Protein AF-A0A6H1QZ87-F1 (afdb_monomer)

Mean predicted aligned error: 14.03 Å

Foldseek 3Di:
DDPVLCVQVVPDFDQKKKKKAEAADDDPCLLVVLVVLLVVQLVVVVVVPDDPLQSVLVVVVSNPDDDLSSRFIWIWMTGRNHTPDIATDHDDPPPHIDMDGGRHHPCPVVVVDLVFWDWDWDWDDDLFAIKIWTWIGGPVDDTDTPDIDTGGQPLPDDLDDDPDDDVCVVVSVVSSVVSSVRRVVSRVVVVVVVVVSDRDRDDD

Nearest PDB structures (foldseek):
  8v9k-assembly1_z  TM=5.115E-01  e=4.796E-09  Mycobacterium tuberculosis H37Rv
  8rdv-assembly1_B  TM=4.809E-01  e=4.900E-05  Psychrobacter urativorans
  8rd8-assembly1_B  TM=4.706E-01  e=6.538E-05  Psychrobacter urativorans
  8rdw-assembly1_B  TM=4.314E-01  e=1.307E-04  Psychrobacter urativorans
  1cl3-assembly1_A  TM=2.456E-01  e=1.183E-01  Homo sapiens

Sequence (204 aa):
M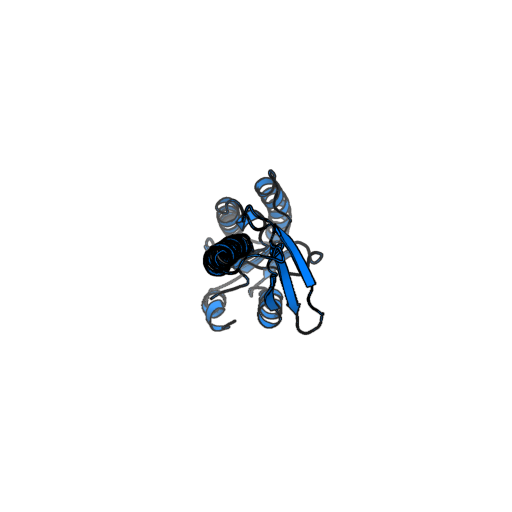ELVTLRHVYEQEGPFATVYLEARVPGEDASKQVELRWRALRDRLHVAGAPAETLDAIESELGEATGHEQACGRVLVAAGSAVLLDEEWDVEPGTGDDAFWDPLPQLGSYVREAARSVSELVVIADQEGAQVRQDVVTEHHGPREVDTDVVEGSGHGGVHKPRHGALSHKRIHRRAEKTLRRNAKDVVAHMNGVAANSCPRGPG

pLDDT: mean 70.18, std 20.18, range [34.12, 97.56]

Structure (mmCIF, N/CA/C/O backbone):
data_AF-A0A6H1QZ87-F1
#
_entry.id   AF-A0A6H1QZ87-F1
#
loop_
_atom_site.group_PDB
_atom_site.id
_atom_site.type_symbol
_atom_site.label_atom_id
_atom_site.label_alt_id
_atom_site.label_comp_id
_atom_site.label_asym_id
_atom_site.label_entity_id
_atom_site.label_seq_id
_atom_site.pdbx_PDB_ins_code
_atom_site.Cartn_x
_atom_site.Cartn_y
_atom_site.Cartn_z
_atom_site.occupancy
_atom_site.B_iso_or_equiv
_atom_site.auth_seq_id
_atom_site.auth_comp_id
_atom_site.auth_asym_id
_atom_site.auth_atom_id
_atom_site.pdbx_PDB_model_num
ATOM 1 N N . MET A 1 1 ? -5.590 -10.571 -12.408 1.00 61.56 1 MET A N 1
ATOM 2 C CA . MET A 1 1 ? -5.653 -10.726 -10.941 1.00 61.56 1 MET A CA 1
ATOM 3 C C . MET A 1 1 ? -6.535 -11.916 -10.574 1.00 61.56 1 MET A C 1
ATOM 5 O O . MET A 1 1 ? -7.680 -11.963 -11.017 1.00 61.56 1 MET A O 1
ATOM 9 N N . GLU A 1 2 ? -6.037 -12.855 -9.765 1.00 59.47 2 GLU A N 1
ATOM 10 C CA . GLU A 1 2 ? -6.875 -13.890 -9.147 1.00 59.47 2 GLU A CA 1
ATOM 11 C C . GLU A 1 2 ? -7.402 -13.406 -7.789 1.00 59.47 2 GLU A C 1
ATOM 13 O O . GLU A 1 2 ? -6.641 -13.246 -6.847 1.00 59.47 2 GLU A O 1
ATOM 18 N N . LEU A 1 3 ? -8.718 -13.217 -7.644 1.00 65.00 3 LEU A N 1
ATOM 19 C CA . LEU A 1 3 ? -9.344 -12.766 -6.384 1.00 65.00 3 LEU A CA 1
ATOM 20 C C . LEU A 1 3 ? -9.121 -13.716 -5.192 1.00 65.00 3 LEU A C 1
ATOM 22 O O . LEU A 1 3 ? -9.392 -13.352 -4.049 1.00 65.00 3 LEU A O 1
ATOM 26 N N . VAL A 1 4 ? -8.664 -14.946 -5.449 1.00 67.75 4 VAL A N 1
ATOM 27 C CA . VAL A 1 4 ? -8.362 -15.933 -4.408 1.00 67.75 4 VAL A CA 1
ATOM 28 C C . VAL A 1 4 ? -7.264 -15.445 -3.463 1.00 67.75 4 VAL A C 1
ATOM 30 O O . VAL A 1 4 ? -7.308 -15.791 -2.285 1.00 67.75 4 VAL A O 1
ATOM 33 N N . THR A 1 5 ? -6.350 -14.596 -3.943 1.00 72.12 5 THR A N 1
ATOM 34 C CA . THR A 1 5 ? -5.243 -14.051 -3.150 1.00 72.12 5 THR A CA 1
ATOM 35 C C . THR A 1 5 ? -5.690 -13.058 -2.088 1.00 72.12 5 THR A C 1
ATOM 37 O O . THR A 1 5 ? -4.910 -12.781 -1.199 1.00 72.12 5 THR A O 1
ATOM 40 N N . LEU A 1 6 ? -6.925 -12.540 -2.129 1.00 84.25 6 LEU A N 1
ATOM 41 C CA . LEU A 1 6 ? -7.458 -11.647 -1.088 1.00 84.25 6 LEU A CA 1
ATOM 42 C C . LEU A 1 6 ? -8.282 -12.388 -0.033 1.00 84.25 6 LEU A C 1
ATOM 44 O O . LEU A 1 6 ? -8.708 -11.794 0.957 1.00 84.25 6 LEU A O 1
ATOM 48 N N . ARG A 1 7 ? -8.545 -13.683 -0.239 1.00 83.25 7 ARG A N 1
ATOM 49 C CA . ARG A 1 7 ? -9.414 -14.472 0.637 1.00 83.25 7 ARG A CA 1
ATOM 50 C C . ARG A 1 7 ? -8.913 -14.479 2.078 1.00 83.25 7 ARG A C 1
ATOM 52 O O . ARG A 1 7 ? -9.728 -14.331 2.982 1.00 83.25 7 ARG A O 1
ATOM 59 N N . HIS A 1 8 ? -7.602 -14.605 2.282 1.00 86.44 8 HIS A N 1
ATOM 60 C CA . HIS A 1 8 ? -7.007 -14.670 3.619 1.00 86.44 8 HIS A CA 1
ATOM 61 C C . HIS A 1 8 ? -7.273 -13.406 4.439 1.00 86.44 8 HIS A C 1
ATOM 63 O O . HIS A 1 8 ? -7.401 -13.505 5.654 1.00 86.44 8 HIS A O 1
ATOM 69 N N . VAL A 1 9 ? -7.408 -12.241 3.792 1.00 88.19 9 VAL A N 1
ATOM 70 C CA . VAL A 1 9 ? -7.747 -10.972 4.457 1.00 88.19 9 VAL A CA 1
ATOM 71 C C . VAL A 1 9 ? -9.186 -11.003 4.972 1.00 88.19 9 VAL A C 1
ATOM 73 O O . VAL A 1 9 ? -9.447 -10.620 6.108 1.00 88.19 9 VAL A O 1
ATOM 76 N N . TYR A 1 10 ? -10.121 -11.497 4.155 1.00 86.31 10 TYR A N 1
ATOM 77 C CA . TYR A 1 10 ? -11.543 -11.587 4.512 1.00 86.31 10 TYR A CA 1
ATOM 78 C C . TYR A 1 10 ? -11.868 -12.728 5.487 1.00 86.31 10 TYR A C 1
ATOM 80 O O . TYR A 1 10 ? -12.960 -12.747 6.049 1.00 86.31 10 TYR A O 1
ATOM 88 N N . GLU A 1 11 ? -10.955 -13.683 5.674 1.00 88.06 11 GLU A N 1
ATOM 89 C CA . GLU A 1 11 ? -11.087 -14.760 6.662 1.00 88.06 11 GLU A CA 1
ATOM 90 C C . GLU A 1 11 ? -10.698 -14.323 8.085 1.00 88.06 11 GLU A C 1
ATOM 92 O O . GLU A 1 11 ? -11.005 -15.040 9.037 1.00 88.06 11 GLU A O 1
ATOM 97 N N . GLN A 1 12 ? -10.056 -13.161 8.248 1.00 89.88 12 GLN A N 1
ATOM 98 C CA . GLN A 1 12 ? -9.734 -12.608 9.564 1.00 89.88 12 GLN A CA 1
ATOM 99 C C . GLN A 1 12 ? -10.933 -11.899 10.200 1.00 89.88 12 GLN A C 1
ATOM 101 O O . GLN A 1 12 ? -11.826 -11.393 9.519 1.00 89.88 12 GLN A O 1
ATOM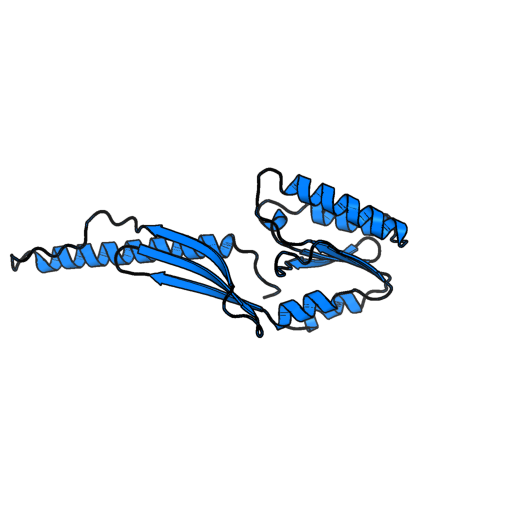 106 N N . GLU A 1 13 ? -10.934 -11.825 11.529 1.00 87.25 13 GLU A N 1
ATOM 107 C CA . GLU A 1 13 ? -11.912 -11.033 12.272 1.00 87.25 13 GLU A CA 1
ATOM 108 C C . GLU A 1 13 ? -11.474 -9.561 12.310 1.00 87.25 13 GLU A C 1
ATOM 110 O O . GLU A 1 13 ? -10.363 -9.240 12.729 1.00 87.25 13 GLU A O 1
ATOM 115 N N . GLY A 1 14 ? -12.352 -8.666 11.848 1.00 87.88 14 GLY A N 1
ATOM 116 C CA . GLY A 1 14 ? -12.146 -7.221 11.924 1.00 87.88 14 GLY A CA 1
ATOM 117 C C . GLY A 1 14 ? -12.433 -6.651 13.319 1.00 87.88 14 GLY A C 1
ATOM 118 O O . GLY A 1 14 ? -12.739 -7.393 14.256 1.00 87.88 14 GLY A O 1
ATOM 119 N N . PRO A 1 15 ? -12.438 -5.317 13.471 1.00 94.25 15 PRO A N 1
ATOM 120 C CA . PRO A 1 15 ? -12.308 -4.285 12.431 1.00 94.25 15 PRO A CA 1
ATOM 121 C C . PRO A 1 15 ? -10.911 -4.166 11.795 1.00 94.25 15 PRO A C 1
ATOM 123 O O . PRO A 1 15 ? -9.914 -4.610 12.358 1.00 94.25 15 PRO A O 1
ATOM 126 N N . PHE A 1 16 ? -10.863 -3.551 10.611 1.00 96.62 16 PHE A N 1
ATOM 127 C CA . PHE A 1 16 ? -9.678 -3.435 9.762 1.00 96.62 16 PHE A CA 1
ATOM 128 C C . PHE A 1 16 ? -9.277 -1.978 9.547 1.00 96.62 16 PHE A C 1
ATOM 130 O O . PHE A 1 16 ? -10.122 -1.125 9.269 1.00 96.62 16 PHE A O 1
ATOM 137 N N . ALA A 1 17 ? -7.971 -1.720 9.574 1.00 97.50 17 ALA A N 1
ATOM 138 C CA . ALA A 1 17 ? -7.381 -0.495 9.057 1.00 97.50 17 ALA A CA 1
ATOM 139 C C . ALA A 1 17 ? -6.976 -0.731 7.600 1.00 97.50 17 ALA A C 1
ATOM 141 O O . ALA A 1 17 ? -6.149 -1.595 7.329 1.00 97.50 17 ALA A O 1
ATOM 142 N N . THR A 1 18 ? -7.570 0.006 6.662 1.00 96.12 18 THR A N 1
ATOM 143 C CA . THR A 1 18 ? -7.173 -0.006 5.244 1.00 96.12 18 THR A CA 1
ATOM 144 C C . THR A 1 18 ? -6.519 1.324 4.909 1.00 96.12 18 THR A C 1
ATOM 146 O O . THR A 1 18 ? -7.127 2.366 5.141 1.00 96.12 18 THR A O 1
ATOM 149 N N . VAL A 1 19 ? -5.306 1.297 4.369 1.00 95.06 19 VAL A N 1
ATOM 150 C CA . VAL A 1 19 ? -4.503 2.483 4.060 1.00 95.06 19 VAL A CA 1
ATOM 151 C C . VAL A 1 19 ? -4.116 2.464 2.594 1.00 95.06 19 VAL A C 1
ATOM 153 O O . VAL A 1 19 ? -3.635 1.452 2.095 1.00 95.06 19 VAL A O 1
ATOM 156 N N . TYR A 1 20 ? -4.291 3.604 1.936 1.00 91.69 20 TYR A N 1
ATOM 157 C CA . TYR A 1 20 ? -3.860 3.856 0.573 1.00 91.69 20 TYR A CA 1
ATOM 158 C C . TYR A 1 20 ? -2.836 4.972 0.549 1.00 91.69 20 TYR A C 1
ATOM 160 O O . TYR A 1 20 ? -3.106 6.091 0.990 1.00 91.69 20 TYR A O 1
ATOM 168 N N . LEU A 1 21 ? -1.668 4.647 0.010 1.00 89.31 21 LEU A N 1
ATOM 169 C CA . LEU A 1 21 ? -0.603 5.587 -0.267 1.00 89.31 21 LEU A CA 1
ATOM 170 C C . LEU A 1 21 ? -0.460 5.726 -1.772 1.00 89.31 21 LEU A C 1
ATOM 172 O O . LEU A 1 21 ? -0.176 4.765 -2.478 1.00 89.31 21 LEU A O 1
ATOM 176 N N . GLU A 1 22 ? -0.633 6.945 -2.258 1.00 86.19 22 GLU A N 1
ATOM 177 C CA . GLU A 1 22 ? -0.388 7.279 -3.653 1.00 86.19 22 GLU A CA 1
ATOM 178 C C . GLU A 1 22 ? 1.111 7.189 -3.996 1.00 86.19 22 GLU A C 1
ATOM 180 O O . GLU A 1 22 ? 1.963 7.637 -3.214 1.00 86.19 22 GLU A O 1
ATOM 185 N N . ALA A 1 23 ? 1.424 6.664 -5.184 1.00 80.69 23 ALA A N 1
ATOM 186 C CA . ALA A 1 23 ? 2.778 6.656 -5.725 1.00 80.69 23 ALA A CA 1
ATOM 187 C C . ALA A 1 23 ? 3.295 8.088 -5.923 1.00 80.69 23 ALA A C 1
ATOM 189 O O . ALA A 1 23 ? 2.562 8.98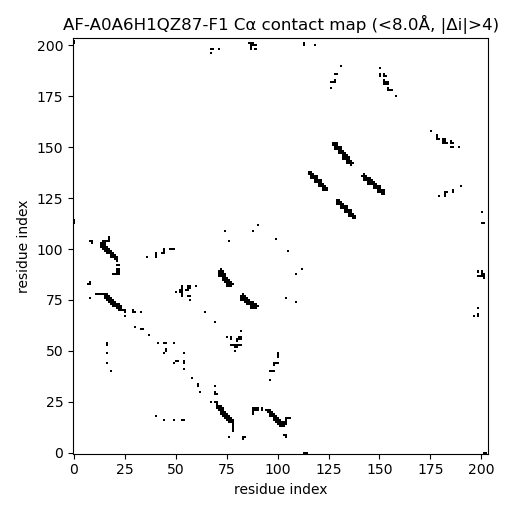7 -6.347 1.00 80.69 23 ALA A O 1
ATOM 190 N N . ARG A 1 24 ? 4.574 8.328 -5.632 1.00 77.06 24 ARG A N 1
ATOM 191 C CA . ARG A 1 24 ? 5.215 9.629 -5.867 1.00 77.06 24 ARG A CA 1
ATOM 192 C C . ARG A 1 24 ? 6.569 9.442 -6.523 1.00 77.06 24 ARG A C 1
ATOM 194 O O . ARG A 1 24 ? 7.219 8.422 -6.346 1.00 77.06 24 ARG A O 1
ATOM 201 N N . VAL A 1 25 ? 7.001 10.463 -7.262 1.00 70.50 25 VAL A N 1
ATOM 202 C CA . VAL A 1 25 ? 8.317 10.457 -7.908 1.00 70.50 25 VAL A CA 1
ATOM 203 C C . VAL A 1 25 ? 9.402 10.263 -6.837 1.00 70.50 25 VAL A C 1
ATOM 205 O O . VAL A 1 25 ? 9.404 11.015 -5.855 1.00 70.50 25 VAL A O 1
ATOM 208 N N . PRO A 1 26 ? 10.307 9.282 -7.004 1.00 68.12 26 PRO A N 1
ATOM 209 C CA . PRO A 1 26 ? 11.379 9.035 -6.051 1.00 68.12 26 PRO A CA 1
ATOM 210 C C . PRO A 1 26 ? 12.283 10.264 -5.901 1.00 68.12 26 PRO A C 1
ATOM 212 O O . PRO A 1 26 ? 12.611 10.948 -6.870 1.00 68.12 26 PRO A O 1
ATOM 215 N N . GLY A 1 27 ? 12.715 10.531 -4.670 1.00 72.50 27 GLY A N 1
ATOM 216 C CA . GLY A 1 27 ? 13.646 11.605 -4.334 1.00 72.50 27 GLY A CA 1
ATOM 217 C C . GLY A 1 27 ? 14.389 11.302 -3.036 1.00 72.50 27 GLY A C 1
ATOM 218 O O . GLY A 1 27 ? 14.014 10.387 -2.307 1.00 72.50 27 GLY A O 1
ATOM 219 N N . GLU A 1 28 ? 15.433 12.075 -2.728 1.00 74.25 28 GLU A N 1
ATOM 220 C CA . GLU A 1 28 ? 16.282 11.852 -1.540 1.00 74.25 28 GLU A CA 1
ATOM 221 C C . GLU A 1 28 ? 15.494 11.877 -0.214 1.00 74.25 28 GLU A C 1
ATOM 223 O O . GLU A 1 28 ? 15.869 11.199 0.739 1.00 74.25 28 GLU A O 1
ATOM 228 N N . ASP A 1 29 ? 14.367 12.596 -0.176 1.00 79.19 29 ASP A N 1
ATOM 229 C CA . ASP A 1 29 ? 13.490 12.729 0.994 1.00 79.19 29 ASP A CA 1
ATOM 230 C C . ASP A 1 29 ? 12.273 11.776 0.980 1.00 79.19 29 ASP A C 1
ATOM 232 O O . ASP A 1 29 ? 11.329 11.982 1.747 1.00 79.19 29 ASP A O 1
ATOM 236 N N . ALA A 1 30 ? 12.240 10.754 0.113 1.00 77.00 30 ALA A N 1
ATOM 237 C CA . ALA A 1 30 ? 11.067 9.884 -0.063 1.00 77.00 30 ALA A CA 1
ATOM 238 C C . ALA A 1 30 ? 10.588 9.239 1.252 1.00 77.00 30 ALA A C 1
ATOM 240 O O . ALA A 1 30 ? 9.405 9.330 1.586 1.00 77.00 30 ALA A O 1
ATOM 241 N N . SER A 1 31 ? 11.506 8.685 2.049 1.00 79.38 31 SER A N 1
ATOM 242 C CA . SER A 1 31 ? 11.201 8.087 3.357 1.00 79.38 31 SER A CA 1
ATOM 243 C C . SER A 1 31 ? 10.513 9.071 4.308 1.00 79.38 31 SER A C 1
ATOM 245 O O . SER A 1 31 ? 9.478 8.771 4.901 1.00 79.38 31 SER A O 1
ATOM 247 N N . LYS A 1 32 ? 11.038 10.295 4.393 1.00 84.38 32 LYS A N 1
ATOM 248 C CA . LYS A 1 32 ? 10.496 11.355 5.244 1.00 84.38 32 LYS A CA 1
ATOM 249 C C . LYS A 1 32 ? 9.128 11.840 4.765 1.00 84.38 32 LYS A C 1
ATOM 251 O O . LYS A 1 32 ? 8.277 12.198 5.577 1.00 84.38 32 LYS A O 1
ATOM 256 N N . GLN A 1 33 ? 8.899 11.862 3.454 1.00 85.62 33 GLN A N 1
ATOM 257 C CA . GLN A 1 33 ? 7.588 12.191 2.891 1.00 85.62 33 GLN A CA 1
ATOM 258 C C . GLN A 1 33 ? 6.547 11.128 3.253 1.00 85.62 33 GLN A C 1
ATOM 260 O O . GLN A 1 33 ? 5.436 11.485 3.645 1.00 85.62 33 GLN A O 1
ATOM 265 N N . VAL A 1 34 ? 6.900 9.840 3.167 1.00 87.31 34 VAL A N 1
ATOM 266 C CA . VAL A 1 34 ? 6.026 8.736 3.599 1.00 87.31 34 VAL A CA 1
ATOM 267 C C . VAL A 1 34 ? 5.715 8.845 5.092 1.00 87.31 34 VAL A C 1
ATOM 269 O O . VAL A 1 34 ? 4.546 8.784 5.457 1.00 87.31 34 VAL A O 1
ATOM 272 N N . GLU A 1 35 ? 6.711 9.115 5.940 1.00 89.00 35 GLU A N 1
ATOM 273 C CA . GLU A 1 35 ? 6.522 9.304 7.387 1.00 89.00 35 GLU A CA 1
ATOM 274 C C . GLU A 1 35 ? 5.523 10.435 7.703 1.00 89.00 35 GLU A C 1
ATOM 276 O O . GLU A 1 35 ? 4.588 10.262 8.488 1.00 89.00 35 GLU A O 1
ATOM 281 N N . LEU A 1 36 ? 5.673 11.600 7.060 1.00 91.31 36 LEU A N 1
ATOM 282 C CA . LEU A 1 36 ? 4.781 12.748 7.268 1.00 91.31 36 LEU A CA 1
ATOM 283 C C . LEU A 1 36 ? 3.344 12.461 6.819 1.00 91.31 36 LEU A C 1
ATOM 285 O O . LEU A 1 36 ? 2.394 12.856 7.500 1.00 91.31 36 LEU A O 1
ATOM 289 N N . ARG A 1 37 ? 3.187 11.778 5.682 1.00 91.88 37 ARG A N 1
ATOM 290 C CA . ARG A 1 37 ? 1.882 11.354 5.160 1.00 91.88 37 ARG A CA 1
ATOM 291 C C . ARG A 1 37 ? 1.243 10.343 6.103 1.00 91.88 37 ARG A C 1
ATOM 293 O O . ARG A 1 37 ? 0.104 10.546 6.522 1.00 91.88 37 ARG A O 1
ATOM 300 N N . TRP A 1 38 ? 1.998 9.322 6.511 1.00 94.88 38 TRP A N 1
ATOM 301 C CA . TRP A 1 38 ? 1.549 8.312 7.461 1.00 94.88 38 TRP A CA 1
ATOM 302 C C . TRP A 1 38 ? 1.074 8.942 8.763 1.00 94.88 38 TRP A C 1
ATOM 304 O O . TRP A 1 38 ? -0.022 8.630 9.210 1.00 94.88 38 TRP A O 1
ATOM 314 N N . ARG A 1 39 ? 1.814 9.901 9.327 1.00 95.19 39 ARG A N 1
ATOM 315 C CA . ARG A 1 39 ? 1.402 10.591 10.554 1.00 95.19 39 ARG A CA 1
ATOM 316 C C . ARG A 1 39 ? 0.008 11.219 10.438 1.00 95.19 39 ARG A C 1
ATOM 318 O O . ARG A 1 39 ? -0.803 11.077 11.348 1.00 95.19 39 ARG A O 1
ATOM 325 N N . ALA A 1 40 ? -0.296 11.859 9.308 1.00 95.00 40 ALA A N 1
ATOM 326 C CA . ALA A 1 40 ? -1.620 12.431 9.071 1.00 95.00 40 ALA A CA 1
ATOM 327 C C . ALA A 1 40 ? -2.719 11.354 8.953 1.00 95.00 40 ALA A C 1
ATOM 329 O O . ALA A 1 40 ? -3.830 11.551 9.445 1.00 95.00 40 ALA A O 1
ATOM 330 N N . LEU A 1 41 ? -2.428 10.210 8.323 1.00 96.62 41 LEU A N 1
ATOM 331 C CA . LEU A 1 41 ? -3.357 9.072 8.231 1.00 96.62 41 LEU A CA 1
ATOM 332 C C . LEU A 1 41 ? -3.568 8.391 9.585 1.00 96.62 41 LEU A C 1
ATOM 334 O O . LEU A 1 41 ? -4.701 8.087 9.955 1.00 96.62 41 LEU A O 1
ATOM 338 N N . ARG A 1 42 ? -2.486 8.207 10.340 1.00 97.50 42 ARG A N 1
ATOM 339 C CA . ARG A 1 42 ? -2.467 7.633 11.682 1.00 97.50 42 ARG A CA 1
ATOM 340 C C . ARG A 1 42 ? -3.359 8.429 12.624 1.00 97.50 42 ARG A C 1
ATOM 342 O O . ARG A 1 42 ? -4.182 7.836 13.315 1.00 97.50 42 ARG A O 1
ATOM 349 N N . ASP A 1 43 ? -3.264 9.758 12.596 1.00 97.25 43 ASP A N 1
ATOM 350 C CA . ASP A 1 43 ? -4.128 10.632 13.394 1.00 97.25 43 ASP A CA 1
ATOM 351 C C . ASP A 1 43 ? -5.612 10.463 13.010 1.00 97.25 43 ASP A C 1
ATOM 353 O O . ASP A 1 43 ? -6.470 10.360 13.890 1.00 97.25 43 ASP A O 1
ATOM 357 N N . ARG A 1 44 ? -5.932 10.361 11.707 1.00 96.88 44 ARG A N 1
ATOM 358 C CA . ARG A 1 44 ? -7.308 10.100 11.235 1.00 96.88 44 ARG A CA 1
ATOM 359 C C . ARG A 1 44 ? -7.843 8.754 11.727 1.00 96.88 44 ARG A C 1
ATOM 361 O O . ARG A 1 44 ? -8.955 8.697 12.248 1.00 96.88 44 ARG A O 1
ATOM 368 N N . LEU A 1 45 ? -7.058 7.687 11.584 1.00 97.44 45 LEU A N 1
ATOM 369 C CA . LEU A 1 45 ? -7.436 6.342 12.022 1.00 97.44 45 LEU A CA 1
ATOM 370 C C . LEU A 1 45 ? -7.590 6.264 13.543 1.00 97.44 45 LEU A C 1
ATOM 372 O O . LEU A 1 45 ? -8.537 5.655 14.038 1.00 97.44 45 LEU A O 1
ATOM 376 N N . HIS A 1 46 ? -6.706 6.925 14.289 1.00 97.56 46 HIS A N 1
ATOM 377 C CA . HIS A 1 46 ? -6.796 6.987 15.741 1.00 97.56 46 HIS A CA 1
ATOM 378 C C . HIS A 1 46 ? -8.098 7.662 16.196 1.00 97.56 46 HIS A C 1
ATOM 380 O O . HIS A 1 46 ? -8.802 7.130 17.053 1.00 97.56 46 HIS A O 1
ATOM 386 N N . VAL A 1 47 ? -8.473 8.786 15.573 1.00 97.31 47 VAL A N 1
ATOM 387 C CA . VAL A 1 47 ? -9.757 9.464 15.833 1.00 97.31 47 VAL A CA 1
ATOM 388 C C . VAL A 1 47 ? -10.955 8.585 15.453 1.00 97.31 47 VAL A C 1
ATOM 390 O O . VAL A 1 47 ? -11.978 8.629 16.135 1.00 97.31 47 VAL A O 1
ATOM 393 N N . ALA A 1 48 ? -10.831 7.760 14.411 1.00 96.12 48 ALA A N 1
ATOM 394 C CA . ALA A 1 48 ? -11.856 6.793 14.015 1.00 96.12 48 ALA A CA 1
ATOM 395 C C . ALA A 1 48 ? -11.975 5.586 14.973 1.00 96.12 48 ALA A C 1
ATOM 397 O O . ALA A 1 48 ? -12.930 4.818 14.865 1.00 96.12 48 ALA A O 1
ATOM 398 N N . GLY A 1 49 ? -11.056 5.436 15.933 1.00 97.00 49 GLY A N 1
ATOM 399 C CA . GLY A 1 49 ? -11.077 4.379 16.945 1.00 97.00 49 GLY A CA 1
ATOM 400 C C . GLY A 1 49 ? -10.168 3.186 16.646 1.00 97.00 49 GLY A C 1
ATOM 401 O O . GLY A 1 49 ? -10.324 2.147 17.288 1.00 97.00 49 GLY A O 1
ATOM 402 N N . ALA A 1 50 ? -9.230 3.316 15.704 1.00 97.00 50 ALA A N 1
ATOM 403 C CA . ALA A 1 50 ? -8.235 2.282 15.445 1.00 97.00 50 ALA A CA 1
ATOM 404 C C . ALA A 1 50 ? -7.303 2.092 16.667 1.00 97.00 50 ALA A C 1
ATOM 406 O O . ALA A 1 50 ? -6.756 3.079 17.183 1.00 97.00 50 ALA A O 1
ATOM 407 N N . PRO A 1 51 ? -7.095 0.847 17.139 1.00 96.50 51 PRO A N 1
ATOM 408 C CA . PRO A 1 51 ? -6.152 0.534 18.207 1.00 96.50 51 PRO A CA 1
ATOM 409 C C . PRO A 1 51 ? -4.720 0.938 17.851 1.00 96.50 51 PRO A C 1
ATOM 411 O O . PRO A 1 51 ? -4.286 0.783 16.711 1.00 96.50 51 PRO A O 1
ATOM 414 N N . ALA A 1 52 ? -3.956 1.399 18.846 1.00 96.44 52 ALA A N 1
ATOM 415 C CA . ALA A 1 52 ? -2.559 1.791 18.647 1.00 96.44 52 ALA A CA 1
ATOM 416 C C . ALA A 1 52 ? -1.701 0.639 18.096 1.00 96.44 52 ALA A C 1
ATOM 418 O O . ALA A 1 52 ? -0.902 0.867 17.201 1.00 96.44 52 ALA A O 1
ATOM 419 N N . GLU A 1 53 ? -1.940 -0.595 18.549 1.00 96.25 53 GLU A N 1
ATOM 420 C CA . GLU A 1 53 ? -1.247 -1.801 18.071 1.00 96.25 53 GLU A CA 1
ATOM 421 C C . GLU A 1 53 ? -1.395 -2.037 16.559 1.00 96.25 53 GLU A C 1
ATOM 423 O O . GLU A 1 53 ? -0.440 -2.447 15.905 1.00 96.25 53 GLU A O 1
ATOM 428 N N . THR A 1 54 ? -2.560 -1.722 15.984 1.00 96.56 54 THR A N 1
ATOM 429 C CA . THR A 1 54 ? -2.799 -1.836 14.538 1.00 96.56 54 THR A CA 1
ATOM 430 C C . THR A 1 54 ? -2.066 -0.743 13.770 1.00 96.56 54 THR A C 1
ATOM 432 O O . THR A 1 54 ? -1.514 -0.993 12.701 1.00 96.56 54 THR A O 1
ATOM 435 N N . LEU A 1 55 ? -2.032 0.470 14.324 1.00 97.19 55 LEU A N 1
ATOM 436 C CA . LEU A 1 55 ? -1.302 1.592 13.736 1.00 97.19 55 LEU A CA 1
ATOM 437 C C . LEU A 1 55 ? 0.212 1.357 13.790 1.00 97.19 55 LEU A C 1
ATOM 439 O O . LEU A 1 55 ? 0.907 1.630 12.819 1.00 97.19 55 LEU A O 1
ATOM 443 N N . ASP A 1 56 ? 0.717 0.809 14.893 1.00 96.19 56 ASP A N 1
ATOM 444 C CA . ASP A 1 56 ? 2.134 0.483 15.064 1.00 96.19 56 ASP A CA 1
ATOM 445 C C . ASP A 1 56 ? 2.580 -0.623 1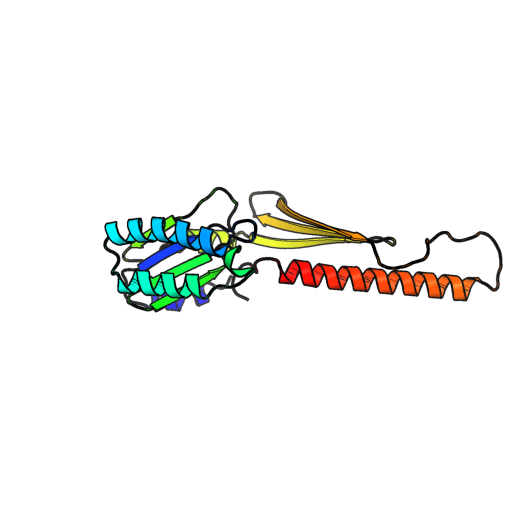4.100 1.00 96.19 56 ASP A C 1
ATOM 447 O O . ASP A 1 56 ? 3.672 -0.536 13.543 1.00 96.19 56 ASP A O 1
ATOM 451 N N . ALA A 1 57 ? 1.725 -1.622 13.845 1.00 95.56 57 ALA A N 1
ATOM 452 C CA . ALA A 1 57 ? 1.998 -2.650 12.843 1.00 95.56 57 ALA A CA 1
ATOM 453 C C . ALA A 1 57 ? 2.170 -2.042 11.440 1.00 95.56 57 ALA A C 1
ATOM 455 O O . ALA A 1 57 ? 3.150 -2.334 10.762 1.00 95.56 57 ALA A O 1
ATOM 456 N N . ILE A 1 58 ? 1.271 -1.137 11.034 1.00 95.25 58 ILE A N 1
ATOM 457 C CA . ILE A 1 58 ? 1.378 -0.432 9.745 1.00 95.25 58 ILE A CA 1
ATOM 458 C C . ILE A 1 58 ? 2.640 0.438 9.697 1.00 95.25 58 ILE A C 1
ATOM 460 O O . ILE A 1 58 ? 3.346 0.446 8.695 1.00 95.25 58 ILE A O 1
ATOM 464 N N . GLU A 1 59 ? 2.944 1.169 10.771 1.00 94.81 59 GLU A N 1
ATOM 465 C CA . GLU A 1 59 ? 4.135 2.021 10.836 1.00 94.81 59 GLU A CA 1
ATOM 466 C C . GLU A 1 59 ? 5.431 1.222 10.681 1.00 94.81 59 GLU A C 1
ATOM 468 O O . GLU A 1 59 ? 6.343 1.669 9.986 1.00 94.81 59 GLU A O 1
ATOM 473 N N . SER A 1 60 ? 5.491 0.028 11.278 1.00 92.69 60 SER A N 1
ATOM 474 C CA . SER A 1 60 ? 6.619 -0.890 11.121 1.00 92.69 60 SER A CA 1
ATOM 475 C C . SER A 1 60 ? 6.811 -1.289 9.655 1.00 92.69 60 SER A C 1
ATOM 477 O O . SER A 1 60 ? 7.903 -1.105 9.123 1.00 92.69 60 SER A O 1
ATOM 479 N N . GLU A 1 61 ? 5.752 -1.738 8.973 1.00 91.00 61 GLU A N 1
ATOM 480 C CA . GLU A 1 61 ? 5.811 -2.136 7.551 1.00 91.00 61 GLU A CA 1
ATOM 481 C C . GLU A 1 61 ? 6.156 -0.968 6.608 1.00 91.00 61 GLU A C 1
ATOM 483 O O . GLU A 1 61 ? 6.770 -1.138 5.551 1.00 91.00 61 GLU A O 1
ATOM 488 N N . LEU A 1 62 ? 5.764 0.257 6.964 1.00 88.94 62 LEU A N 1
ATOM 489 C CA . LEU A 1 62 ? 6.164 1.451 6.217 1.00 88.94 62 LEU A CA 1
ATOM 490 C C . LEU A 1 62 ? 7.638 1.806 6.448 1.00 88.94 62 LEU A C 1
ATOM 492 O O . LEU A 1 62 ? 8.294 2.297 5.529 1.00 88.94 62 LEU A O 1
ATOM 496 N N . GLY A 1 63 ? 8.161 1.560 7.651 1.00 85.00 63 GLY A N 1
ATOM 497 C CA . GLY A 1 63 ? 9.556 1.813 8.010 1.00 85.00 63 GLY A CA 1
ATOM 498 C C . GLY A 1 63 ? 10.552 0.808 7.423 1.00 85.00 63 GLY A C 1
ATOM 499 O O . GLY A 1 63 ? 11.713 1.166 7.221 1.00 85.00 63 GLY A O 1
ATOM 500 N N . GLU A 1 64 ? 10.117 -0.421 7.132 1.00 82.56 64 GLU A N 1
ATOM 501 C CA . GLU A 1 64 ? 10.960 -1.453 6.510 1.00 82.56 64 GLU A CA 1
ATOM 502 C C . GLU A 1 64 ? 11.154 -1.260 4.997 1.00 82.56 64 GLU A C 1
ATOM 504 O O . GLU A 1 64 ? 12.143 -1.748 4.450 1.00 82.56 64 GLU A O 1
ATOM 509 N N . ALA A 1 65 ? 10.276 -0.507 4.324 1.00 74.62 65 ALA A N 1
ATOM 510 C CA . ALA A 1 65 ? 10.370 -0.268 2.884 1.00 74.62 65 ALA A CA 1
ATOM 511 C C . ALA A 1 65 ? 11.622 0.536 2.511 1.00 74.62 65 ALA A C 1
ATOM 513 O O . ALA A 1 65 ? 11.917 1.578 3.110 1.00 74.62 65 ALA A O 1
ATOM 514 N N . THR A 1 66 ? 12.341 0.109 1.467 1.00 65.81 66 THR A N 1
ATOM 515 C CA . THR A 1 66 ? 13.611 0.745 1.073 1.00 65.81 66 THR A CA 1
ATOM 516 C C . THR A 1 66 ? 13.692 1.118 -0.404 1.0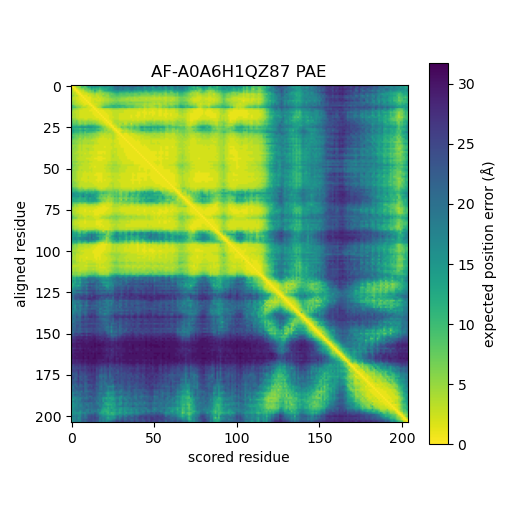0 65.81 66 THR A C 1
ATOM 518 O O . THR A 1 66 ? 13.174 0.440 -1.286 1.00 65.81 66 THR A O 1
ATOM 521 N N . GLY A 1 67 ? 14.391 2.224 -0.688 1.00 68.44 67 GLY A N 1
ATOM 522 C CA . GLY A 1 67 ? 14.691 2.662 -2.050 1.00 68.44 67 GLY A CA 1
ATOM 523 C C . GLY A 1 67 ? 13.432 2.891 -2.885 1.00 68.44 67 GLY A C 1
ATOM 524 O O . GLY A 1 67 ? 12.665 3.810 -2.612 1.00 68.44 67 GLY A O 1
ATOM 525 N N . HIS A 1 68 ? 13.245 2.071 -3.918 1.00 62.84 68 HIS A N 1
ATOM 526 C CA . HIS A 1 68 ? 12.157 2.220 -4.887 1.00 62.84 68 HIS A CA 1
ATOM 527 C C . HIS A 1 68 ? 10.768 1.932 -4.297 1.00 62.84 68 HIS A C 1
ATOM 529 O O . HIS A 1 68 ? 9.796 2.592 -4.656 1.00 62.84 68 HIS A O 1
ATOM 535 N N . GLU A 1 69 ? 10.679 1.042 -3.307 1.00 63.56 69 GLU A N 1
ATOM 536 C CA . GLU A 1 69 ? 9.424 0.697 -2.616 1.00 63.56 69 GLU A CA 1
ATOM 537 C C . GLU A 1 69 ? 8.796 1.903 -1.897 1.00 63.56 69 GLU A C 1
ATOM 539 O O . GLU A 1 69 ? 7.589 1.949 -1.682 1.00 63.56 69 GLU A O 1
ATOM 544 N N . GLN A 1 70 ? 9.604 2.913 -1.550 1.00 68.38 70 GLN A N 1
ATOM 545 C CA . GLN A 1 70 ? 9.137 4.154 -0.918 1.00 68.38 70 GLN A CA 1
ATOM 546 C C . GLN A 1 70 ? 8.459 5.112 -1.910 1.00 68.38 70 GLN A C 1
ATOM 548 O O . GLN A 1 70 ? 7.754 6.036 -1.499 1.00 68.38 70 GLN A O 1
ATOM 553 N N . ALA A 1 71 ? 8.714 4.930 -3.206 1.00 69.06 71 ALA A N 1
ATOM 554 C CA . ALA A 1 71 ? 8.147 5.729 -4.285 1.00 69.06 71 ALA A CA 1
ATOM 555 C C . ALA A 1 71 ? 6.896 5.078 -4.890 1.00 69.06 71 ALA A C 1
ATOM 557 O O . ALA A 1 71 ? 6.010 5.784 -5.383 1.00 69.06 71 ALA A O 1
ATOM 558 N N . CYS A 1 72 ? 6.794 3.750 -4.806 1.00 76.44 72 CYS A N 1
ATOM 559 C CA . CYS A 1 72 ? 5.608 3.014 -5.213 1.00 76.44 72 CYS A CA 1
ATOM 560 C C . CYS A 1 72 ? 4.420 3.326 -4.302 1.00 76.44 72 CYS A C 1
ATOM 562 O O . CYS A 1 72 ? 4.551 3.492 -3.088 1.00 76.44 72 CYS A O 1
ATOM 564 N N . GLY A 1 73 ? 3.239 3.429 -4.906 1.00 82.94 73 GLY A N 1
ATOM 565 C CA . GLY A 1 73 ? 2.012 3.502 -4.130 1.00 82.94 73 GLY A CA 1
ATOM 566 C C . GLY A 1 73 ? 1.723 2.143 -3.499 1.00 82.94 73 GLY A C 1
ATOM 567 O O . GLY A 1 73 ? 2.170 1.108 -3.997 1.00 82.94 73 GLY A O 1
ATOM 568 N N . ARG A 1 74 ? 1.013 2.141 -2.373 1.00 88.44 74 ARG A N 1
ATOM 569 C CA . ARG A 1 74 ? 0.776 0.941 -1.561 1.00 88.44 74 ARG A CA 1
ATOM 570 C C . ARG A 1 74 ? -0.649 0.891 -1.043 1.00 88.44 74 ARG A C 1
ATOM 572 O O . ARG A 1 74 ? -1.232 1.918 -0.690 1.00 88.44 74 ARG A O 1
ATOM 579 N N . VAL A 1 75 ? -1.176 -0.322 -0.945 1.00 91.44 75 VAL A N 1
ATOM 580 C CA . VAL A 1 75 ? -2.315 -0.652 -0.096 1.00 91.44 75 VAL A CA 1
ATOM 581 C C . VAL A 1 75 ? -1.846 -1.498 1.066 1.00 91.44 75 VAL A C 1
ATOM 583 O O . VAL A 1 75 ? -1.273 -2.564 0.865 1.00 91.44 75 VAL A O 1
ATOM 586 N N . LEU A 1 76 ? -2.185 -1.060 2.274 1.00 93.81 76 LEU A N 1
ATOM 587 C CA . LEU A 1 76 ? -2.014 -1.865 3.471 1.00 93.81 76 LEU A CA 1
ATOM 588 C C . LEU A 1 76 ? -3.371 -2.182 4.090 1.00 93.81 76 LEU A C 1
ATOM 590 O O . LEU A 1 76 ? -4.242 -1.313 4.186 1.00 93.81 76 LEU A O 1
ATOM 594 N N . VAL A 1 77 ? -3.545 -3.420 4.543 1.00 95.69 77 VAL A N 1
ATOM 595 C CA . VAL A 1 77 ? -4.672 -3.826 5.386 1.00 95.69 77 VAL A CA 1
ATOM 596 C C . VAL A 1 77 ? -4.130 -4.452 6.653 1.00 95.69 77 VAL A C 1
ATOM 598 O 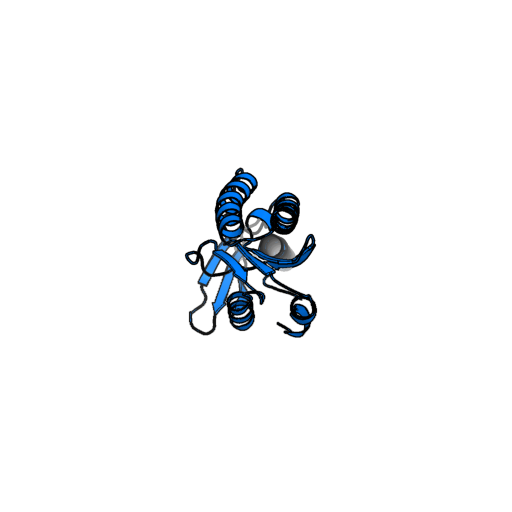O . VAL A 1 77 ? -3.378 -5.418 6.584 1.00 95.69 77 VAL A O 1
ATOM 601 N N . ALA A 1 78 ? -4.553 -3.951 7.808 1.00 96.25 78 ALA A N 1
ATOM 602 C CA . ALA A 1 78 ? -4.152 -4.474 9.105 1.00 96.25 78 ALA A CA 1
ATOM 603 C C . ALA A 1 78 ? -5.359 -4.776 9.998 1.00 96.25 78 ALA A C 1
ATOM 605 O O . ALA A 1 78 ? -6.380 -4.086 9.937 1.00 96.25 78 ALA A O 1
ATOM 606 N N . ALA A 1 79 ? -5.216 -5.792 10.846 1.00 94.19 79 ALA A N 1
ATOM 607 C CA . ALA A 1 79 ? -6.155 -6.129 11.911 1.00 94.19 79 ALA A CA 1
ATOM 608 C C . ALA A 1 79 ? -5.378 -6.637 13.134 1.00 94.19 79 ALA A C 1
ATOM 610 O O . ALA A 1 79 ? -4.415 -7.397 13.001 1.00 94.19 79 ALA A O 1
ATOM 611 N N . GLY A 1 80 ? -5.774 -6.207 14.336 1.00 92.00 80 GLY A N 1
ATOM 612 C CA . GLY A 1 80 ? -5.011 -6.494 15.555 1.00 92.00 80 GLY A CA 1
ATOM 613 C C . GLY A 1 80 ? -3.584 -5.951 15.447 1.00 92.00 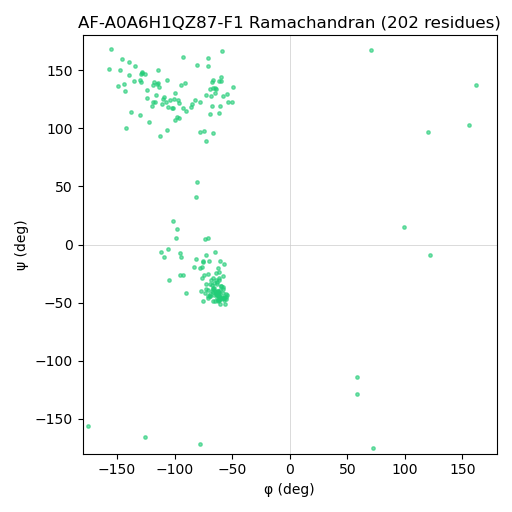80 GLY A C 1
ATOM 614 O O . GLY A 1 80 ? -3.399 -4.793 15.088 1.00 92.00 80 GLY A O 1
ATOM 615 N N . SER A 1 81 ? -2.578 -6.782 15.711 1.00 92.69 81 SER A N 1
ATOM 616 C CA . SER A 1 81 ? -1.157 -6.414 15.624 1.00 92.69 81 SER A CA 1
ATOM 617 C C . SER A 1 81 ? -0.466 -6.920 14.349 1.00 92.69 81 SER A C 1
ATOM 619 O O . SER A 1 81 ? 0.749 -7.109 14.360 1.00 92.69 81 SER A O 1
ATOM 621 N N . ALA A 1 82 ? -1.221 -7.239 13.294 1.00 92.69 82 ALA A N 1
ATOM 622 C CA . ALA A 1 82 ? -0.676 -7.805 12.063 1.00 92.69 82 ALA A CA 1
ATOM 623 C C . ALA A 1 82 ? -1.151 -7.043 10.824 1.00 92.69 82 ALA A C 1
ATOM 625 O O . ALA A 1 82 ? -2.328 -6.687 10.702 1.00 92.69 82 ALA A O 1
ATOM 626 N N . VAL A 1 83 ? -0.233 -6.858 9.877 1.00 95.00 83 VAL A N 1
ATOM 627 C CA . VAL A 1 83 ? -0.559 -6.462 8.508 1.00 95.00 83 VAL A CA 1
ATOM 628 C C . VAL A 1 83 ? -0.888 -7.728 7.717 1.00 95.00 83 VAL A C 1
ATOM 630 O O . VAL A 1 83 ? -0.116 -8.679 7.663 1.00 95.00 83 VAL A O 1
ATOM 633 N N . LEU A 1 84 ? -2.103 -7.769 7.179 1.00 93.56 84 LEU A N 1
ATOM 634 C CA . LEU A 1 84 ? -2.675 -8.897 6.442 1.00 93.56 84 LEU A CA 1
ATOM 635 C C . LEU A 1 84 ? -2.450 -8.775 4.937 1.00 93.56 84 LEU A C 1
ATOM 637 O O . LEU A 1 84 ? -2.473 -9.775 4.221 1.00 93.56 84 LEU A O 1
ATOM 641 N N . LEU A 1 85 ? -2.306 -7.543 4.460 1.00 91.44 85 LEU A N 1
ATOM 642 C CA . LEU A 1 85 ? -2.047 -7.222 3.071 1.00 91.44 85 LEU A CA 1
ATOM 643 C C . LEU A 1 85 ? -1.095 -6.041 3.029 1.00 91.44 85 LEU A C 1
ATOM 645 O O . LEU A 1 85 ? -1.345 -5.037 3.694 1.00 91.44 85 LEU A O 1
ATOM 649 N N . ASP A 1 86 ? -0.066 -6.169 2.215 1.00 90.88 86 ASP A N 1
ATOM 650 C CA . ASP A 1 86 ? 0.817 -5.090 1.828 1.00 90.88 86 ASP A CA 1
ATOM 651 C C . ASP A 1 86 ? 1.159 -5.305 0.363 1.00 90.88 86 ASP A C 1
ATOM 653 O O . ASP A 1 86 ? 1.924 -6.200 0.013 1.00 90.88 86 ASP A O 1
ATOM 657 N N . GLU A 1 87 ? 0.481 -4.562 -0.497 1.00 86.00 87 GLU A N 1
ATOM 658 C CA . GLU A 1 87 ? 0.602 -4.726 -1.937 1.00 86.00 87 GLU A CA 1
ATOM 659 C C . GLU A 1 87 ? 0.889 -3.384 -2.579 1.00 86.00 87 GLU A C 1
ATOM 661 O O . GLU A 1 87 ? 0.388 -2.335 -2.159 1.00 86.00 87 GLU A O 1
ATOM 666 N N . GLU A 1 88 ? 1.648 -3.428 -3.664 1.00 79.31 88 GLU A N 1
ATOM 667 C CA . GLU A 1 88 ? 1.818 -2.263 -4.508 1.00 79.31 88 GLU A CA 1
ATOM 668 C C . GLU A 1 88 ? 0.478 -1.865 -5.137 1.00 79.31 88 GLU A C 1
ATOM 670 O O . GLU A 1 88 ? -0.288 -2.677 -5.670 1.00 79.31 88 GLU A O 1
ATOM 675 N N . TRP A 1 89 ? 0.192 -0.572 -5.078 1.00 75.62 89 TRP A N 1
ATOM 676 C CA . TRP A 1 89 ? -0.972 0.054 -5.673 1.00 75.62 89 TRP A CA 1
ATOM 677 C C . TRP A 1 89 ? -0.485 1.256 -6.471 1.00 75.62 89 TRP A C 1
ATOM 679 O O . TRP A 1 89 ? -0.138 2.288 -5.907 1.00 75.62 89 TRP A O 1
ATOM 689 N N . ASP A 1 90 ? -0.586 1.183 -7.798 1.00 67.19 90 ASP A N 1
ATOM 690 C CA . ASP A 1 90 ? -0.297 2.322 -8.670 1.00 67.19 90 ASP A CA 1
ATOM 691 C C . ASP A 1 90 ? -1.567 2.833 -9.374 1.00 67.19 90 ASP A C 1
ATOM 693 O O . ASP A 1 90 ? -1.974 2.313 -10.419 1.00 67.19 90 ASP A O 1
ATOM 697 N N . VAL A 1 91 ? -2.206 3.830 -8.748 1.00 63.69 91 VAL A N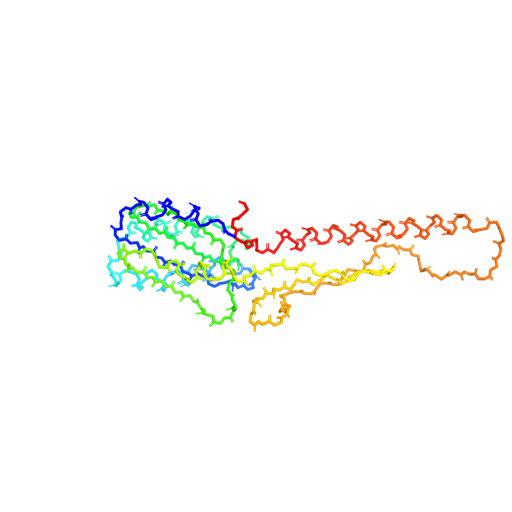 1
ATOM 698 C CA . VAL A 1 91 ? -3.387 4.558 -9.246 1.00 63.69 91 VAL A CA 1
ATOM 699 C C . VAL A 1 91 ? -2.963 5.797 -10.000 1.00 63.69 91 VAL A C 1
ATOM 701 O O . VAL A 1 91 ? -1.879 6.331 -9.791 1.00 63.69 91 VAL A O 1
ATOM 704 N N . GLU A 1 92 ? -3.874 6.316 -10.814 1.00 53.50 92 GLU A N 1
ATOM 705 C CA . GLU A 1 92 ? -3.680 7.603 -11.457 1.00 53.50 92 GLU A CA 1
ATOM 706 C C . GLU A 1 92 ? -3.351 8.722 -10.435 1.00 53.50 92 GLU A C 1
ATOM 708 O O . GLU A 1 92 ? -4.149 8.978 -9.522 1.00 53.50 92 GLU A O 1
ATOM 713 N N . PRO A 1 93 ? -2.201 9.416 -10.584 1.00 52.66 93 PRO A N 1
ATOM 714 C CA . PRO A 1 93 ? -1.824 10.516 -9.702 1.00 52.66 93 PRO A CA 1
ATOM 715 C C . PRO A 1 93 ? -2.926 11.582 -9.632 1.00 52.66 93 PRO A C 1
ATOM 717 O O . PRO A 1 93 ? -3.399 12.061 -10.664 1.00 52.66 93 PRO A O 1
ATOM 720 N N . GLY A 1 94 ? -3.315 11.970 -8.421 1.00 57.19 94 GLY A N 1
ATOM 721 C CA . GLY A 1 94 ? -4.410 12.890 -8.110 1.00 57.19 94 GLY A CA 1
ATOM 722 C C . GLY A 1 94 ? -5.498 12.305 -7.202 1.00 57.19 94 GLY A C 1
ATOM 723 O O . GLY A 1 94 ? -6.347 13.064 -6.735 1.00 57.19 94 GLY A O 1
ATOM 724 N N . THR A 1 95 ? -5.480 10.996 -6.923 1.00 68.31 95 THR A N 1
ATOM 725 C CA . THR A 1 95 ? -6.428 10.365 -5.980 1.00 68.31 95 THR A CA 1
ATOM 726 C C . THR A 1 95 ? -6.054 10.666 -4.525 1.00 68.31 95 THR A C 1
ATOM 728 O O . THR A 1 95 ? -6.939 10.789 -3.679 1.00 68.31 95 THR A O 1
ATOM 731 N N . GLY A 1 96 ? -4.761 10.877 -4.250 1.00 79.88 96 GLY A N 1
ATOM 732 C CA . GLY A 1 96 ? -4.252 11.189 -2.916 1.00 79.88 96 GLY A CA 1
ATOM 733 C C . GLY A 1 96 ? -4.270 10.002 -1.949 1.00 79.88 96 GLY A C 1
ATOM 734 O O . GLY A 1 96 ? -4.576 8.871 -2.321 1.00 79.88 96 GLY A O 1
ATOM 735 N N . ASP A 1 97 ? -3.916 10.286 -0.695 1.00 90.12 97 ASP A N 1
ATOM 736 C CA . ASP A 1 97 ? -3.838 9.277 0.364 1.00 90.12 97 ASP A CA 1
ATOM 737 C C . ASP A 1 97 ? -5.149 9.152 1.110 1.00 90.12 97 ASP A C 1
ATOM 739 O O . ASP A 1 97 ? -5.750 10.157 1.512 1.00 90.12 97 ASP A O 1
ATOM 743 N N . ASP A 1 98 ? -5.535 7.918 1.409 1.00 92.06 98 ASP A N 1
ATOM 744 C CA . ASP A 1 98 ? -6.731 7.677 2.194 1.00 92.06 98 ASP A CA 1
ATOM 745 C C . ASP A 1 98 ? -6.567 6.561 3.211 1.00 92.06 98 ASP A C 1
ATOM 747 O O . ASP A 1 98 ? -5.685 5.712 3.107 1.00 92.06 98 ASP A O 1
ATOM 751 N N . ALA A 1 99 ? -7.400 6.604 4.243 1.00 95.06 99 ALA A N 1
ATOM 752 C CA . ALA A 1 99 ? -7.359 5.632 5.316 1.00 95.06 99 ALA A CA 1
ATOM 753 C C . ALA A 1 99 ? -8.753 5.417 5.899 1.00 95.06 99 ALA A C 1
ATOM 755 O O . ALA A 1 99 ? -9.485 6.374 6.163 1.00 95.06 99 ALA A O 1
ATOM 756 N N . PHE A 1 100 ? -9.091 4.154 6.134 1.00 95.44 100 PHE A N 1
ATOM 757 C CA . PHE A 1 100 ? -10.401 3.722 6.599 1.00 95.44 100 PHE A CA 1
ATOM 758 C C . PHE A 1 100 ? -10.263 2.787 7.792 1.00 95.44 100 PHE A C 1
ATOM 760 O O . PHE A 1 100 ? -9.380 1.929 7.817 1.00 95.44 100 PHE A O 1
ATOM 767 N N . TRP A 1 101 ? -11.169 2.939 8.753 1.00 97.50 101 TRP A N 1
ATOM 768 C CA . TRP A 1 101 ? -11.329 2.036 9.885 1.00 97.50 101 TRP A CA 1
ATOM 769 C C . TRP A 1 101 ? -12.758 1.502 9.878 1.00 97.50 101 TRP A C 1
ATOM 771 O O . TRP A 1 101 ? -13.688 2.241 10.195 1.00 97.50 101 TRP A O 1
ATOM 781 N N . ASP A 1 102 ? -12.933 0.243 9.476 1.00 95.06 102 ASP A N 1
ATOM 782 C CA . ASP A 1 102 ? -14.251 -0.340 9.210 1.00 95.06 102 ASP A CA 1
ATOM 783 C C . ASP A 1 102 ? -14.320 -1.834 9.574 1.00 95.06 102 ASP A C 1
ATOM 785 O O . ASP A 1 102 ? -13.296 -2.515 9.627 1.00 95.06 102 ASP A O 1
ATOM 789 N N . PRO A 1 103 ? -15.527 -2.404 9.777 1.00 93.44 103 PRO A N 1
ATOM 790 C CA . PRO A 1 103 ? -15.695 -3.841 10.015 1.00 93.44 103 PRO A CA 1
ATOM 791 C C . PRO A 1 103 ? -15.237 -4.744 8.861 1.00 93.44 103 PRO A C 1
ATOM 793 O O . PRO A 1 103 ? -15.015 -5.931 9.078 1.00 93.44 103 PRO A O 1
ATOM 796 N N . LEU A 1 104 ? -15.134 -4.207 7.642 1.00 93.31 104 LEU A N 1
ATOM 797 C CA . LEU A 1 104 ? -14.662 -4.912 6.450 1.00 93.31 104 LEU A CA 1
ATOM 798 C C . LEU A 1 104 ? -13.511 -4.127 5.806 1.00 93.31 104 LEU A C 1
ATOM 800 O O . LEU A 1 104 ? -13.546 -2.895 5.823 1.00 93.31 104 LEU A O 1
ATOM 804 N N . PRO A 1 105 ? -12.532 -4.807 5.186 1.00 92.31 105 PRO A N 1
ATOM 805 C CA . PRO A 1 105 ? -11.432 -4.131 4.514 1.00 92.31 105 PRO A CA 1
ATOM 806 C C . PRO A 1 105 ? -11.933 -3.411 3.252 1.00 92.31 105 PRO A C 1
ATOM 808 O O . PRO A 1 105 ? -12.668 -3.980 2.435 1.00 92.31 105 PRO A O 1
ATOM 811 N N . GLN A 1 106 ? -11.521 -2.155 3.064 1.00 91.62 106 GLN A N 1
ATOM 812 C CA . GLN A 1 106 ? -12.037 -1.253 2.022 1.00 91.62 106 GLN A CA 1
ATOM 813 C C . GLN A 1 106 ? -11.391 -1.475 0.641 1.00 91.62 106 GLN A C 1
ATOM 815 O O . GLN A 1 106 ? -11.120 -0.523 -0.086 1.00 91.62 106 GLN A O 1
ATOM 820 N N . LEU A 1 107 ? -11.169 -2.728 0.229 1.00 88.81 107 LEU A N 1
ATOM 821 C CA . LEU A 1 107 ? -10.382 -3.118 -0.960 1.00 88.81 107 LEU A CA 1
ATOM 822 C C . LEU A 1 107 ? -11.058 -2.878 -2.323 1.00 88.81 107 LEU A C 1
ATOM 824 O O . LEU A 1 107 ? -10.518 -3.243 -3.367 1.00 88.81 107 LEU A O 1
ATOM 828 N N . GLY A 1 108 ? -12.238 -2.256 -2.359 1.00 85.19 108 GLY A N 1
ATOM 829 C CA . GLY A 1 108 ? -12.996 -2.076 -3.601 1.00 85.19 108 GLY A CA 1
ATOM 830 C C . GLY A 1 108 ? -12.250 -1.271 -4.672 1.00 85.19 108 GLY A C 1
ATOM 831 O O . GLY A 1 108 ? -12.387 -1.559 -5.860 1.00 85.19 108 GLY A O 1
ATOM 832 N N . SER A 1 109 ? -11.465 -0.271 -4.266 1.00 82.62 109 SER A N 1
ATOM 833 C CA . SER A 1 109 ? -10.652 0.530 -5.190 1.00 82.62 109 SER A CA 1
ATOM 834 C C . SER A 1 109 ? -9.438 -0.245 -5.709 1.00 82.62 109 SER A C 1
ATOM 836 O O . SER A 1 109 ? -9.223 -0.241 -6.917 1.00 82.62 109 SER A O 1
ATOM 838 N N . TYR A 1 110 ? -8.756 -1.007 -4.846 1.00 83.88 110 TYR A N 1
ATOM 839 C CA . TYR A 1 110 ? -7.657 -1.898 -5.240 1.00 83.88 110 TYR A CA 1
ATOM 840 C C . TYR A 1 110 ? -8.108 -2.903 -6.307 1.00 83.88 110 TYR A C 1
ATOM 842 O O . TYR A 1 110 ? -7.532 -2.987 -7.388 1.00 83.88 110 TYR A O 1
ATOM 850 N N . VAL A 1 111 ? -9.216 -3.608 -6.044 1.00 82.50 111 VAL A N 1
ATOM 851 C CA . VAL A 1 111 ? -9.772 -4.626 -6.952 1.00 82.50 111 VAL A CA 1
ATOM 852 C C . VAL A 1 111 ? -10.174 -4.030 -8.300 1.00 82.50 111 VAL A C 1
ATOM 854 O O . VAL A 1 111 ? -9.955 -4.652 -9.339 1.00 82.50 111 VAL A O 1
ATOM 857 N N . ARG A 1 112 ? -10.780 -2.835 -8.305 1.00 78.38 112 ARG A N 1
ATOM 858 C CA . ARG A 1 112 ? -11.168 -2.160 -9.551 1.00 78.38 112 ARG A CA 1
ATOM 859 C C . ARG A 1 112 ? -9.956 -1.797 -10.396 1.00 78.38 112 ARG A C 1
ATOM 861 O O . ARG A 1 112 ? -10.018 -1.996 -11.604 1.00 78.38 112 ARG A O 1
ATOM 868 N N . GLU A 1 113 ? -8.897 -1.287 -9.779 1.00 74.56 113 GLU A N 1
ATOM 869 C CA . GLU A 1 113 ? -7.691 -0.877 -10.498 1.00 74.56 113 GLU A CA 1
ATOM 870 C C . GLU A 1 113 ? -6.917 -2.089 -11.031 1.00 74.56 113 GLU A C 1
ATOM 872 O O . GLU A 1 113 ? -6.567 -2.149 -12.210 1.00 74.56 113 GLU A O 1
ATOM 877 N N . ALA A 1 114 ? -6.759 -3.124 -10.205 1.00 72.75 114 ALA A N 1
ATOM 878 C CA . ALA A 1 114 ? -6.111 -4.373 -10.597 1.00 72.75 114 ALA A CA 1
ATOM 879 C C . ALA A 1 114 ? -6.872 -5.135 -11.702 1.00 72.75 114 ALA A C 1
ATOM 881 O O . ALA A 1 114 ? -6.282 -5.925 -12.437 1.00 72.75 114 ALA A O 1
ATOM 882 N N . ALA A 1 115 ? -8.184 -4.918 -11.835 1.00 70.56 115 ALA A N 1
ATOM 883 C CA . ALA A 1 115 ? -8.983 -5.489 -12.919 1.00 70.56 115 ALA A CA 1
ATOM 884 C C . ALA A 1 115 ? -8.912 -4.685 -14.231 1.00 70.56 115 ALA A C 1
ATOM 886 O O . ALA A 1 115 ? -9.260 -5.227 -15.277 1.00 70.56 115 ALA A O 1
ATOM 887 N N . ARG A 1 116 ? -8.512 -3.406 -14.184 1.00 65.06 116 ARG A N 1
ATOM 888 C CA . ARG A 1 116 ? -8.595 -2.457 -15.313 1.00 65.06 116 ARG A CA 1
ATOM 889 C C . ARG A 1 116 ? -7.253 -2.088 -15.934 1.00 65.06 116 ARG A C 1
ATOM 891 O O . ARG A 1 116 ? -7.257 -1.442 -16.980 1.00 65.06 116 ARG A O 1
ATOM 898 N N . SER A 1 117 ? -6.142 -2.444 -15.301 1.00 57.81 117 SER A N 1
ATOM 899 C CA . SER A 1 117 ? -4.805 -2.026 -15.720 1.00 57.81 117 SER A CA 1
ATOM 900 C C . SER A 1 117 ? -4.080 -3.122 -16.508 1.00 57.81 117 SER A C 1
ATOM 902 O O . SER A 1 117 ? -3.998 -4.274 -16.084 1.00 57.81 117 SER A O 1
ATOM 904 N N . VAL A 1 118 ? -3.525 -2.747 -17.667 1.00 57.16 118 VAL A N 1
ATOM 905 C CA . VAL A 1 118 ? -2.497 -3.515 -18.384 1.00 57.16 118 VAL A CA 1
ATOM 906 C C . VAL A 1 118 ? -1.249 -2.638 -18.465 1.00 57.16 118 VAL A C 1
ATOM 908 O O . VAL A 1 118 ? -1.305 -1.509 -18.956 1.00 57.16 118 VAL A O 1
ATOM 911 N N . SER A 1 119 ? -0.129 -3.137 -17.940 1.00 55.72 119 SER A N 1
ATOM 912 C CA . SER A 1 119 ? 1.172 -2.472 -18.054 1.00 55.72 119 SER A CA 1
ATOM 913 C C . SER A 1 119 ? 1.825 -2.885 -19.371 1.00 55.72 119 SER A C 1
ATOM 915 O O . SER A 1 119 ? 2.076 -4.074 -19.578 1.00 55.72 119 SER A O 1
ATOM 917 N N . GLU A 1 120 ? 2.089 -1.930 -20.262 1.00 52.84 120 GLU A N 1
ATOM 918 C CA . GLU A 1 120 ? 2.781 -2.175 -21.526 1.00 52.84 120 GLU A CA 1
ATOM 919 C C . GLU A 1 120 ? 4.116 -1.421 -21.548 1.00 52.84 120 GLU A C 1
ATOM 921 O O . GLU A 1 120 ? 4.190 -0.217 -21.314 1.00 52.84 120 GLU A O 1
ATOM 926 N N . LEU A 1 121 ? 5.200 -2.135 -21.855 1.00 53.28 121 LEU A N 1
ATOM 927 C CA . LEU A 1 121 ? 6.483 -1.515 -22.175 1.00 53.28 121 LEU A CA 1
ATOM 928 C C . LEU A 1 121 ? 6.611 -1.451 -23.701 1.00 53.28 121 LEU A C 1
ATOM 930 O O . LEU A 1 121 ? 6.766 -2.480 -24.365 1.00 53.28 121 LEU A O 1
ATOM 934 N N . VAL A 1 122 ? 6.541 -0.250 -24.266 1.00 62.72 122 VAL A N 1
ATOM 935 C CA . VAL A 1 122 ? 6.636 -0.005 -25.706 1.00 62.72 122 VAL A CA 1
ATOM 936 C C . VAL A 1 122 ? 8.073 0.366 -26.056 1.00 62.72 122 VAL A C 1
ATOM 938 O O . VAL A 1 122 ? 8.616 1.349 -25.566 1.00 62.72 122 VAL A O 1
ATOM 941 N N . VAL A 1 123 ? 8.704 -0.403 -26.943 1.00 56.34 123 VAL A N 1
ATOM 942 C CA . VAL A 1 123 ? 10.084 -0.142 -27.379 1.00 56.34 123 VAL A CA 1
ATOM 943 C C . VAL A 1 123 ? 10.132 0.098 -28.875 1.00 56.34 123 VAL A C 1
ATOM 945 O O . VAL A 1 123 ? 9.806 -0.782 -29.672 1.00 56.34 123 VAL A O 1
ATOM 948 N N . ILE A 1 124 ? 10.585 1.288 -29.256 1.00 66.19 124 ILE A N 1
ATOM 949 C CA . ILE A 1 124 ? 10.820 1.676 -30.645 1.00 66.19 124 ILE A CA 1
ATOM 950 C C . ILE A 1 124 ? 12.331 1.695 -30.859 1.00 66.19 124 ILE A C 1
ATOM 952 O O . ILE A 1 124 ? 13.009 2.649 -30.489 1.00 66.19 124 ILE A O 1
ATOM 956 N N . ALA A 1 125 ? 12.868 0.619 -31.431 1.00 60.97 125 ALA A N 1
ATOM 957 C CA . ALA A 1 125 ? 14.295 0.481 -31.712 1.00 60.97 125 ALA A CA 1
ATOM 958 C C . ALA A 1 125 ? 14.598 0.613 -33.208 1.00 60.97 125 ALA A C 1
ATOM 960 O O . ALA A 1 125 ? 13.871 0.079 -34.050 1.00 60.97 125 ALA A O 1
ATOM 961 N N . ASP A 1 126 ? 15.714 1.261 -33.533 1.00 61.91 126 ASP A N 1
ATOM 962 C CA . ASP A 1 126 ? 16.278 1.313 -34.877 1.00 61.91 126 ASP A CA 1
ATOM 963 C C . ASP A 1 126 ? 17.751 0.853 -34.893 1.00 61.91 126 ASP A C 1
ATOM 965 O O . ASP A 1 126 ? 18.233 0.167 -33.989 1.00 61.91 126 ASP A O 1
ATOM 969 N N . GLN A 1 127 ? 18.466 1.123 -35.989 1.00 49.94 127 GLN A N 1
ATOM 970 C CA . GLN A 1 127 ? 19.865 0.702 -36.132 1.00 49.94 127 GLN A CA 1
ATOM 971 C C . GLN A 1 127 ? 20.844 1.555 -35.306 1.00 49.94 127 GLN A C 1
ATOM 973 O O . GLN A 1 127 ? 21.997 1.149 -35.135 1.00 49.94 127 GLN A O 1
ATOM 978 N N . GLU A 1 128 ? 20.405 2.707 -34.804 1.00 51.66 128 GLU A N 1
ATOM 979 C CA . GLU A 1 128 ? 21.200 3.712 -34.099 1.00 51.66 128 GLU A CA 1
ATOM 980 C C . GLU A 1 128 ? 20.931 3.691 -32.582 1.00 51.66 128 GLU A C 1
ATOM 982 O O . GLU A 1 128 ? 21.867 3.879 -31.802 1.00 51.66 128 GLU A O 1
ATOM 987 N N . GLY A 1 129 ? 19.721 3.329 -32.143 1.00 52.66 129 GLY A N 1
ATOM 988 C CA . GLY A 1 129 ? 19.366 3.234 -30.724 1.00 52.66 129 GLY A CA 1
ATOM 989 C C . GLY A 1 129 ? 17.957 2.691 -30.471 1.00 52.66 129 GLY A C 1
ATOM 990 O O . GLY A 1 129 ? 17.395 1.971 -31.298 1.00 52.66 129 GLY A O 1
ATOM 991 N N . ALA A 1 130 ? 17.387 3.017 -29.309 1.00 51.81 130 ALA A N 1
ATOM 992 C CA . ALA A 1 130 ? 15.975 2.771 -29.026 1.00 51.81 130 ALA A CA 1
ATOM 993 C C . ALA A 1 130 ? 15.366 3.835 -28.116 1.00 51.81 130 ALA A C 1
ATOM 995 O O . ALA A 1 130 ? 16.038 4.385 -27.251 1.00 51.81 130 ALA A O 1
ATOM 996 N N . GLN A 1 131 ? 14.073 4.075 -28.293 1.00 52.53 131 GLN A N 1
ATOM 997 C CA . GLN A 1 131 ? 13.229 4.760 -27.324 1.00 52.53 131 GLN A CA 1
ATOM 998 C C . GLN A 1 131 ? 12.432 3.702 -26.567 1.00 52.53 131 GLN A C 1
ATOM 1000 O O . GLN A 1 131 ? 11.771 2.864 -27.188 1.00 52.53 131 GLN A O 1
ATOM 1005 N N . VAL A 1 132 ? 12.529 3.719 -25.243 1.00 52.97 132 VAL A N 1
ATOM 1006 C CA . VAL A 1 132 ? 11.756 2.859 -24.349 1.00 52.97 132 VAL A CA 1
ATOM 1007 C C . VAL A 1 132 ? 10.718 3.741 -23.681 1.00 52.97 132 VAL A C 1
ATOM 1009 O O . VAL A 1 132 ? 11.052 4.744 -23.060 1.00 52.97 132 VAL A O 1
ATOM 1012 N N . ARG A 1 133 ? 9.455 3.375 -23.850 1.00 49.28 133 ARG A N 1
ATOM 1013 C CA . ARG A 1 133 ? 8.314 4.035 -23.238 1.00 49.28 133 ARG A CA 1
ATOM 1014 C C . ARG A 1 133 ? 7.593 3.050 -22.350 1.00 49.28 133 ARG A C 1
ATOM 1016 O O . ARG A 1 133 ? 7.365 1.907 -22.747 1.00 49.28 133 ARG A O 1
ATOM 1023 N N . GLN A 1 134 ? 7.201 3.501 -21.175 1.00 47.78 134 GLN A N 1
ATOM 1024 C CA . GLN A 1 134 ? 6.276 2.761 -20.339 1.00 47.78 134 GLN A CA 1
ATOM 1025 C C . GLN A 1 134 ? 4.898 3.398 -20.476 1.00 47.78 134 GLN A C 1
ATOM 1027 O O . GLN A 1 134 ? 4.719 4.559 -20.114 1.00 47.78 134 GLN A O 1
ATOM 1032 N N . ASP A 1 135 ? 3.934 2.640 -20.992 1.00 48.81 135 ASP A N 1
ATOM 1033 C CA . ASP A 1 135 ? 2.553 3.083 -21.126 1.00 48.81 135 ASP A CA 1
ATOM 1034 C C . ASP A 1 135 ? 1.656 2.250 -20.189 1.00 48.81 135 ASP A C 1
ATOM 1036 O O . ASP A 1 135 ? 1.752 1.023 -20.110 1.00 48.81 135 ASP A O 1
ATOM 1040 N N . VAL A 1 136 ? 0.747 2.914 -19.474 1.00 48.56 136 VAL A N 1
ATOM 1041 C CA . VAL A 1 136 ? -0.371 2.243 -18.791 1.00 48.56 136 VAL A CA 1
ATOM 1042 C C . VAL A 1 136 ? -1.586 2.346 -19.683 1.00 48.56 136 VAL A C 1
ATOM 1044 O O . VAL A 1 136 ? -2.005 3.449 -20.044 1.00 48.56 136 VAL A O 1
ATOM 1047 N N . VAL A 1 137 ? -2.179 1.205 -20.014 1.00 49.00 137 VAL A N 1
ATOM 1048 C CA . VAL A 1 137 ? -3.452 1.161 -20.729 1.00 49.00 137 VAL A CA 1
ATOM 1049 C C . VAL A 1 137 ? -4.540 0.788 -19.730 1.00 49.00 137 VAL A C 1
ATOM 1051 O O . VAL A 1 137 ? -4.456 -0.240 -19.056 1.00 49.00 137 VAL A O 1
ATOM 1054 N N . THR A 1 138 ? -5.567 1.631 -19.631 1.00 48.97 138 THR A N 1
ATOM 1055 C CA . THR A 1 138 ? -6.794 1.323 -18.883 1.00 48.97 138 THR A CA 1
ATOM 1056 C C . THR A 1 138 ? -7.967 1.236 -19.854 1.00 48.97 138 THR A C 1
ATOM 1058 O O . THR A 1 138 ? -7.979 1.924 -20.870 1.00 48.97 138 THR A O 1
ATOM 1061 N N . GLU A 1 139 ? -8.988 0.422 -19.570 1.00 41.00 139 GLU A N 1
ATOM 1062 C CA . GLU A 1 139 ? -10.117 0.196 -20.501 1.00 41.00 139 GLU A CA 1
ATOM 1063 C C . GLU A 1 139 ? -10.877 1.473 -20.937 1.00 41.00 139 GLU A C 1
ATOM 1065 O O . GLU A 1 139 ? -11.618 1.448 -21.921 1.00 41.00 139 GLU A O 1
ATOM 1070 N N . HIS A 1 140 ? -10.718 2.594 -20.224 1.00 35.91 140 HIS A N 1
ATOM 1071 C CA . HIS A 1 140 ? -11.416 3.855 -20.507 1.00 35.91 140 HIS A CA 1
ATOM 1072 C C . HIS A 1 140 ? -10.521 4.991 -21.018 1.00 35.91 140 HIS A C 1
ATOM 1074 O O . HIS A 1 140 ? -11.055 6.022 -21.427 1.00 35.91 140 HIS A O 1
ATOM 1080 N N . HIS A 1 141 ? -9.197 4.818 -21.042 1.00 39.94 141 HIS A N 1
ATOM 1081 C CA . HIS A 1 141 ? -8.262 5.855 -21.475 1.00 39.94 141 HIS A CA 1
ATOM 1082 C C . HIS A 1 141 ? -7.203 5.262 -22.411 1.00 39.94 141 HIS A C 1
ATOM 1084 O O . HIS A 1 141 ? -6.739 4.143 -22.212 1.00 39.94 141 HIS A O 1
ATOM 1090 N N . GLY A 1 142 ? -6.831 6.009 -23.458 1.00 39.84 142 GLY A N 1
ATOM 1091 C CA . GLY A 1 142 ? -5.716 5.629 -24.333 1.00 39.84 142 GLY A CA 1
ATOM 1092 C C . GLY A 1 142 ? -4.399 5.484 -23.552 1.00 39.84 142 GLY A C 1
ATOM 1093 O O . GLY A 1 142 ? -4.339 5.922 -22.403 1.00 39.84 142 GLY A O 1
ATOM 1094 N N . PRO A 1 143 ? -3.355 4.885 -24.155 1.00 42.94 143 PRO A N 1
ATOM 1095 C CA . PRO A 1 143 ? -2.071 4.661 -23.492 1.00 42.94 143 PRO A CA 1
ATOM 1096 C C . PRO A 1 143 ? -1.567 5.950 -22.839 1.00 42.94 143 PRO A C 1
ATOM 1098 O O . PRO A 1 143 ? -1.435 6.983 -23.504 1.00 42.94 143 PRO A O 1
ATOM 1101 N N . ARG A 1 144 ? -1.334 5.893 -21.526 1.00 47.25 144 ARG A N 1
ATOM 1102 C CA . ARG A 1 144 ? -0.764 6.993 -20.750 1.00 47.25 144 ARG A CA 1
ATOM 1103 C C . ARG A 1 144 ? 0.712 6.712 -20.510 1.00 47.25 144 ARG A C 1
ATOM 1105 O O . ARG A 1 144 ? 1.049 5.752 -19.826 1.00 47.25 144 ARG A O 1
ATOM 1112 N N . GLU A 1 145 ? 1.553 7.591 -21.038 1.00 46.22 145 GLU A N 1
ATOM 1113 C CA . GLU A 1 145 ? 3.005 7.563 -20.863 1.00 46.22 145 GLU A CA 1
ATOM 1114 C C . GLU A 1 145 ? 3.365 7.871 -19.402 1.00 46.22 145 GLU A C 1
ATOM 1116 O O . GLU A 1 145 ? 3.000 8.924 -18.871 1.00 46.22 145 GLU A O 1
ATOM 1121 N N . VAL A 1 146 ? 4.024 6.920 -18.743 1.00 47.19 146 VAL A N 1
ATOM 1122 C CA . VAL A 1 146 ? 4.537 7.037 -17.367 1.00 47.19 146 VAL A CA 1
ATOM 1123 C C . VAL A 1 146 ? 5.954 7.576 -17.384 1.00 47.19 146 VAL A C 1
ATOM 1125 O O . VAL A 1 146 ? 6.291 8.429 -16.567 1.00 47.19 146 VAL A O 1
ATOM 1128 N N . ASP A 1 147 ? 6.757 7.086 -18.327 1.00 42.31 147 ASP A N 1
ATOM 1129 C CA . ASP A 1 147 ? 8.157 7.450 -18.472 1.00 42.31 147 ASP A CA 1
ATOM 1130 C C . ASP A 1 147 ? 8.651 7.190 -19.904 1.00 42.31 147 ASP A C 1
ATOM 1132 O O . ASP A 1 147 ? 8.152 6.287 -20.591 1.00 42.31 147 ASP A O 1
ATOM 1136 N N . THR A 1 148 ? 9.635 7.980 -20.339 1.00 41.41 148 THR A N 1
ATOM 1137 C CA . THR A 1 148 ? 10.265 7.883 -21.661 1.00 41.41 148 THR A CA 1
ATOM 1138 C C . THR A 1 148 ? 11.769 8.056 -21.539 1.00 41.41 148 THR A C 1
ATOM 1140 O O . THR A 1 148 ? 12.259 9.160 -21.299 1.00 41.41 148 THR A O 1
ATOM 1143 N N . ASP A 1 149 ? 12.496 6.985 -21.846 1.00 43.28 149 ASP A N 1
ATOM 1144 C CA . ASP A 1 149 ? 13.952 6.977 -21.878 1.00 43.28 149 ASP A CA 1
ATOM 1145 C C . ASP A 1 149 ? 14.488 6.753 -23.296 1.00 43.28 149 ASP A C 1
ATOM 1147 O O . ASP A 1 149 ? 14.003 5.927 -24.080 1.00 43.28 149 ASP A O 1
ATOM 1151 N N . VAL A 1 150 ? 15.541 7.500 -23.631 1.00 47.12 150 VAL A N 1
ATOM 1152 C CA . VAL A 1 150 ? 16.244 7.395 -24.913 1.00 47.12 150 VAL A CA 1
ATOM 1153 C C . VAL A 1 150 ? 17.574 6.685 -24.698 1.00 47.12 150 VAL A C 1
ATOM 1155 O O . VAL A 1 150 ? 18.462 7.182 -24.008 1.00 47.12 150 VAL A O 1
ATOM 1158 N N . VAL A 1 151 ? 17.734 5.533 -25.343 1.00 50.50 151 VAL A N 1
ATOM 1159 C CA . VAL A 1 151 ? 18.962 4.739 -25.318 1.00 50.50 151 VAL A CA 1
ATOM 1160 C C . VAL A 1 151 ? 19.758 4.992 -26.590 1.00 50.50 151 VAL A C 1
ATOM 1162 O O . VAL A 1 151 ? 19.422 4.491 -27.667 1.00 50.50 151 VAL A O 1
ATOM 1165 N N . GLU A 1 152 ? 20.865 5.719 -26.459 1.00 47.56 152 GLU A N 1
ATOM 1166 C CA . GLU A 1 152 ? 21.887 5.781 -27.503 1.00 47.56 152 GLU A CA 1
ATOM 1167 C C . GLU A 1 152 ? 22.747 4.507 -27.465 1.00 47.56 152 GLU A C 1
ATOM 1169 O O . GLU A 1 152 ? 23.353 4.165 -26.447 1.00 47.56 152 GLU A O 1
ATOM 1174 N N . GLY A 1 153 ? 22.809 3.767 -28.578 1.00 40.06 153 GLY A N 1
ATOM 1175 C CA . GLY A 1 153 ? 23.598 2.537 -28.654 1.00 40.06 153 GLY A CA 1
ATOM 1176 C C . GLY A 1 153 ? 25.105 2.804 -28.542 1.00 40.06 153 GLY A C 1
ATOM 1177 O O . GLY A 1 153 ? 25.653 3.647 -29.249 1.00 40.06 153 GLY A O 1
ATOM 1178 N N . SER A 1 154 ? 25.831 2.024 -27.729 1.00 44.62 154 SER A N 1
ATOM 1179 C CA . SER A 1 154 ? 27.278 2.219 -27.478 1.00 44.62 154 SER A CA 1
ATOM 1180 C C . SER A 1 154 ? 28.198 1.863 -28.666 1.00 44.62 154 SER A C 1
ATOM 1182 O O . SER A 1 154 ? 29.437 1.839 -28.568 1.00 44.62 154 SER A O 1
ATOM 1184 N N . GLY A 1 155 ? 27.614 1.526 -29.814 1.00 43.50 155 GLY A N 1
ATOM 1185 C CA . GLY A 1 155 ? 28.296 1.151 -31.039 1.00 43.50 155 GLY A CA 1
ATOM 1186 C C . GLY A 1 155 ? 29.090 2.291 -31.678 1.00 43.50 155 GLY A C 1
ATOM 1187 O O . GLY A 1 155 ? 28.575 3.040 -32.498 1.00 43.50 155 GLY A O 1
ATOM 1188 N N . HIS A 1 156 ? 30.395 2.364 -31.411 1.00 41.00 156 HIS A N 1
ATOM 1189 C CA . HIS A 1 156 ? 31.269 3.347 -32.055 1.00 41.00 156 HIS A CA 1
ATOM 1190 C C . HIS A 1 156 ? 31.563 2.962 -33.519 1.00 41.00 156 HIS A C 1
ATOM 1192 O O . HIS A 1 156 ? 32.458 2.157 -33.826 1.00 41.00 156 HIS A O 1
ATOM 1198 N N . GLY A 1 157 ? 30.808 3.555 -34.442 1.00 41.12 157 GLY A N 1
ATOM 1199 C CA . GLY A 1 157 ? 31.088 3.531 -35.875 1.00 41.12 157 GLY A CA 1
ATOM 1200 C C . GLY A 1 157 ? 29.832 3.749 -36.705 1.00 41.12 157 GLY A C 1
ATOM 1201 O O . GLY A 1 157 ? 29.058 2.813 -36.877 1.00 41.12 157 GLY A O 1
ATOM 1202 N N . GLY A 1 158 ? 29.673 4.962 -37.242 1.00 37.50 158 GLY A N 1
ATOM 1203 C CA . GLY A 1 158 ? 28.540 5.332 -38.086 1.00 37.50 158 GLY A CA 1
ATOM 1204 C C . GLY A 1 158 ? 28.279 4.318 -39.202 1.00 37.50 158 GLY A C 1
ATOM 1205 O O . GLY A 1 158 ? 29.200 3.858 -39.886 1.00 37.50 158 GLY A O 1
ATOM 1206 N N . VAL A 1 159 ? 27.006 3.976 -39.393 1.00 42.19 159 VAL A N 1
ATOM 1207 C CA . VAL A 1 159 ? 26.530 3.034 -40.415 1.00 42.19 159 VAL A CA 1
ATOM 1208 C C . VAL A 1 159 ? 26.428 3.751 -41.767 1.00 42.19 159 VAL A C 1
ATOM 1210 O O . VAL A 1 159 ? 25.405 3.738 -42.440 1.00 42.19 159 VAL A O 1
ATOM 1213 N N . HIS A 1 160 ? 27.509 4.396 -42.208 1.00 38.06 160 HIS A N 1
ATOM 1214 C CA . HIS A 1 160 ? 27.585 4.906 -43.573 1.00 38.06 160 HIS A CA 1
ATOM 1215 C C . HIS A 1 160 ? 28.318 3.892 -44.449 1.00 38.06 160 HIS A C 1
ATOM 1217 O O . HIS A 1 160 ? 29.519 3.673 -44.300 1.00 38.06 160 HIS A O 1
ATOM 1223 N N . LYS A 1 161 ? 27.579 3.228 -45.350 1.00 37.25 161 LYS A N 1
ATOM 1224 C CA . LYS A 1 161 ? 28.141 2.302 -46.346 1.00 37.25 161 LYS A CA 1
ATOM 1225 C C . LYS A 1 161 ? 28.945 3.105 -47.381 1.00 37.25 161 LYS A C 1
ATOM 1227 O O . LYS A 1 161 ? 28.328 3.810 -48.181 1.00 37.25 161 LYS A O 1
ATOM 1232 N N . PRO A 1 162 ? 30.282 2.977 -47.459 1.00 37.06 162 PRO A N 1
ATOM 1233 C CA . PRO A 1 162 ? 31.037 3.609 -48.529 1.00 37.06 162 PRO A CA 1
ATOM 1234 C C . PRO A 1 162 ? 30.774 2.851 -49.831 1.00 37.06 162 PRO A C 1
ATOM 1236 O O . PRO A 1 162 ? 30.912 1.626 -49.902 1.00 37.06 162 PRO A O 1
ATOM 1239 N N . ARG A 1 163 ? 30.409 3.581 -50.883 1.00 37.19 163 ARG A N 1
ATOM 1240 C CA . ARG A 1 163 ? 30.372 3.065 -52.253 1.00 37.19 163 ARG A CA 1
ATOM 1241 C C . ARG A 1 163 ? 31.816 2.908 -52.747 1.00 37.19 163 ARG A C 1
ATOM 1243 O O . ARG A 1 163 ? 32.356 3.879 -53.248 1.00 37.19 163 ARG A O 1
ATOM 1250 N N . HIS A 1 164 ? 32.444 1.743 -52.527 1.00 34.12 164 HIS A N 1
ATOM 1251 C CA . HIS A 1 164 ? 33.458 1.085 -53.389 1.00 34.12 164 HIS A CA 1
ATOM 1252 C C . HIS A 1 164 ? 34.279 0.006 -52.637 1.00 34.12 164 HIS A C 1
ATOM 1254 O O . HIS A 1 164 ? 34.758 0.236 -51.531 1.00 34.12 164 HIS A O 1
ATOM 1260 N N . GLY A 1 165 ? 34.511 -1.154 -53.281 1.00 37.72 165 GLY A N 1
ATOM 1261 C CA . GLY A 1 165 ? 35.582 -2.112 -52.933 1.00 37.72 165 GLY A CA 1
ATOM 1262 C C . GLY A 1 165 ? 35.130 -3.529 -52.533 1.00 37.72 165 GLY A C 1
ATOM 1263 O O . GLY A 1 165 ? 34.851 -3.809 -51.367 1.00 37.72 165 GLY A O 1
ATOM 1264 N N . ALA A 1 166 ? 35.153 -4.465 -53.490 1.00 41.09 166 ALA A N 1
ATOM 1265 C CA . ALA A 1 166 ? 34.581 -5.820 -53.407 1.00 41.09 166 ALA A CA 1
ATOM 1266 C C . ALA A 1 166 ? 35.209 -6.798 -52.378 1.00 41.09 166 ALA A C 1
ATOM 1268 O O . ALA A 1 166 ? 34.652 -7.868 -52.146 1.00 41.09 166 ALA A O 1
ATOM 1269 N N . LEU A 1 167 ? 36.310 -6.454 -51.697 1.00 39.22 167 LEU A N 1
ATOM 1270 C CA . LEU A 1 167 ? 36.921 -7.300 -50.649 1.00 39.22 167 LEU A CA 1
ATOM 1271 C C . LEU A 1 167 ? 36.676 -6.794 -49.214 1.00 39.22 167 LEU A C 1
ATOM 1273 O O . LEU A 1 167 ? 37.006 -7.478 -48.245 1.00 39.22 167 LEU A O 1
ATOM 1277 N N . SER A 1 168 ? 36.022 -5.638 -49.060 1.00 41.75 168 SER A N 1
ATOM 1278 C CA . SER A 1 168 ? 35.701 -5.032 -47.758 1.00 41.75 168 SER A CA 1
ATOM 1279 C C . SER A 1 168 ? 34.294 -5.392 -47.247 1.00 41.75 168 SER A C 1
ATOM 1281 O O . SER A 1 168 ? 33.970 -5.201 -46.075 1.00 41.75 168 SER A O 1
ATOM 1283 N N . HIS A 1 169 ? 33.454 -6.002 -48.091 1.00 43.62 169 HIS A N 1
ATOM 1284 C CA . HIS A 1 169 ? 32.041 -6.255 -47.786 1.00 43.62 169 HIS A CA 1
ATOM 1285 C C . HIS A 1 169 ? 31.819 -7.166 -46.570 1.00 43.62 169 HIS A C 1
ATOM 1287 O O . HIS A 1 169 ? 31.004 -6.839 -45.716 1.00 43.62 169 HIS A O 1
ATOM 1293 N N . LYS A 1 170 ? 32.560 -8.276 -46.423 1.00 46.06 170 LYS A N 1
ATOM 1294 C CA . LYS A 1 170 ? 32.360 -9.206 -45.289 1.00 46.06 170 LYS A CA 1
ATOM 1295 C C . LYS A 1 170 ? 32.795 -8.614 -43.945 1.00 46.06 170 LYS A C 1
ATOM 1297 O O . LYS A 1 170 ? 32.183 -8.917 -42.925 1.00 46.06 170 LYS A O 1
ATOM 1302 N N . ARG A 1 171 ? 33.848 -7.786 -43.919 1.00 40.97 171 ARG A N 1
ATOM 1303 C CA . ARG A 1 171 ? 34.343 -7.144 -42.686 1.00 40.97 171 ARG A CA 1
ATOM 1304 C C . ARG A 1 171 ? 33.463 -5.964 -42.281 1.00 40.97 171 ARG A C 1
ATOM 1306 O O . ARG A 1 171 ? 33.153 -5.848 -41.100 1.00 40.97 171 ARG A O 1
ATOM 1313 N N . ILE A 1 172 ? 33.009 -5.163 -43.248 1.00 43.06 172 ILE A N 1
ATOM 1314 C CA . ILE A 1 172 ? 32.027 -4.092 -43.024 1.00 43.06 172 ILE A CA 1
ATOM 1315 C C . ILE A 1 172 ? 30.694 -4.687 -42.551 1.00 43.06 172 ILE A C 1
ATOM 1317 O O . ILE A 1 172 ? 30.164 -4.236 -41.543 1.00 43.06 172 ILE A O 1
ATOM 1321 N N . HIS A 1 173 ? 30.204 -5.753 -43.194 1.00 48.31 173 HIS A N 1
ATOM 1322 C CA . HIS A 1 173 ? 28.968 -6.431 -42.789 1.00 48.31 173 HIS A CA 1
ATOM 1323 C C . HIS A 1 173 ? 29.068 -7.017 -41.379 1.00 48.31 173 HIS A C 1
ATOM 1325 O O . HIS A 1 173 ? 28.210 -6.755 -40.549 1.00 48.31 173 HIS A O 1
ATOM 1331 N N . ARG A 1 174 ? 30.154 -7.738 -41.060 1.00 53.22 174 ARG A N 1
ATOM 1332 C CA . ARG A 1 174 ? 30.374 -8.269 -39.703 1.00 53.22 174 ARG A CA 1
ATOM 1333 C C . ARG A 1 174 ? 30.517 -7.169 -38.655 1.00 53.22 174 ARG A C 1
ATOM 1335 O O . ARG A 1 174 ? 30.161 -7.399 -37.506 1.00 53.22 174 ARG A O 1
ATOM 1342 N N . ARG A 1 175 ? 31.079 -6.007 -39.007 1.00 47.41 175 ARG A N 1
ATOM 1343 C CA . ARG A 1 175 ? 31.187 -4.866 -38.088 1.00 47.41 175 ARG A CA 1
ATOM 1344 C C . ARG A 1 175 ? 29.815 -4.240 -37.842 1.00 47.41 175 ARG A C 1
ATOM 1346 O O . ARG A 1 175 ? 29.472 -4.063 -36.685 1.00 47.41 175 ARG A O 1
ATOM 1353 N N . ALA A 1 176 ? 29.026 -4.015 -38.893 1.00 52.34 176 ALA A N 1
ATOM 1354 C CA . ALA A 1 176 ? 27.652 -3.523 -38.782 1.00 52.34 176 ALA A CA 1
ATOM 1355 C C . ALA A 1 176 ? 26.757 -4.484 -37.977 1.00 52.34 176 ALA A C 1
ATOM 1357 O O . ALA A 1 176 ? 26.053 -4.058 -37.074 1.00 52.34 176 ALA A O 1
ATOM 1358 N N . GLU A 1 177 ? 26.853 -5.790 -38.227 1.00 55.69 177 GLU A N 1
ATOM 1359 C CA . GLU A 1 177 ? 26.095 -6.823 -37.510 1.00 55.69 177 GLU A CA 1
ATOM 1360 C C . GLU A 1 177 ? 26.510 -6.936 -36.034 1.00 55.69 177 GLU A C 1
ATOM 1362 O O . GLU A 1 177 ? 25.671 -7.110 -35.152 1.00 55.69 177 GLU A O 1
ATOM 1367 N N . LYS A 1 178 ? 27.807 -6.782 -35.735 1.00 56.16 178 LYS A N 1
ATOM 1368 C CA . LYS A 1 178 ? 28.298 -6.708 -34.351 1.00 56.16 178 LYS A CA 1
ATOM 1369 C C . LYS A 1 178 ? 27.823 -5.448 -33.636 1.00 56.16 178 LYS A C 1
ATOM 1371 O O . LYS A 1 178 ? 27.477 -5.549 -32.465 1.00 56.16 178 LYS A O 1
ATOM 1376 N N . THR A 1 179 ? 27.812 -4.303 -34.318 1.00 56.44 179 THR A N 1
ATOM 1377 C CA . THR A 1 179 ? 27.269 -3.049 -33.782 1.00 56.44 179 THR A CA 1
ATOM 1378 C C . THR A 1 179 ? 25.780 -3.197 -33.485 1.00 56.44 179 THR A C 1
ATOM 1380 O O . THR A 1 179 ? 25.378 -2.962 -32.354 1.00 56.44 179 THR A O 1
ATOM 1383 N N . LEU A 1 180 ? 24.995 -3.724 -34.429 1.00 55.97 180 LEU A N 1
ATOM 1384 C CA . LEU A 1 180 ? 23.565 -3.985 -34.245 1.00 55.97 180 LEU A CA 1
ATOM 1385 C C . LEU A 1 180 ? 23.300 -4.921 -33.057 1.00 55.97 180 LEU A C 1
ATOM 1387 O O . LEU A 1 180 ? 22.460 -4.638 -32.212 1.00 55.97 180 LEU A O 1
ATOM 1391 N N . ARG A 1 181 ? 24.057 -6.021 -32.947 1.00 62.22 181 ARG A N 1
ATOM 1392 C CA . ARG A 1 181 ? 23.920 -6.967 -31.830 1.00 62.22 181 ARG A CA 1
ATOM 1393 C C . ARG A 1 181 ? 24.325 -6.358 -30.487 1.00 62.22 181 ARG A C 1
ATOM 1395 O O . ARG A 1 181 ? 23.837 -6.816 -29.459 1.00 62.22 181 ARG A O 1
ATOM 1402 N N . ARG A 1 182 ? 25.244 -5.388 -30.478 1.00 64.25 182 ARG A N 1
ATOM 1403 C CA . ARG A 1 182 ? 25.644 -4.674 -29.261 1.00 64.25 182 ARG A CA 1
ATOM 1404 C C . ARG A 1 182 ? 24.570 -3.675 -28.849 1.00 64.25 182 ARG A C 1
ATOM 1406 O O . ARG A 1 182 ? 24.101 -3.775 -27.729 1.00 64.25 182 ARG A O 1
ATOM 1413 N N . ASN A 1 183 ? 24.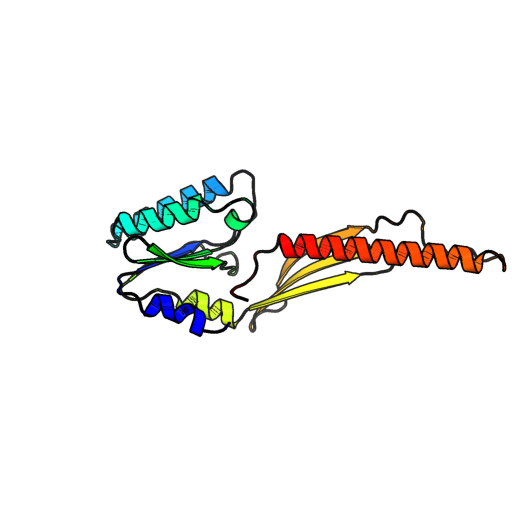095 -2.855 -29.783 1.00 56.66 183 ASN A N 1
ATOM 1414 C CA . ASN A 1 183 ? 23.007 -1.910 -29.544 1.00 56.66 183 ASN A CA 1
ATOM 1415 C C . ASN A 1 183 ? 21.749 -2.636 -29.042 1.00 56.66 183 ASN A C 1
ATOM 1417 O O . ASN A 1 183 ? 21.194 -2.254 -28.025 1.00 56.66 183 ASN A O 1
ATOM 1421 N N . ALA A 1 184 ? 21.367 -3.763 -29.655 1.00 62.25 184 ALA A N 1
ATOM 1422 C CA . ALA A 1 184 ? 20.238 -4.566 -29.178 1.00 62.25 184 ALA A CA 1
ATOM 1423 C C . ALA A 1 184 ? 20.425 -5.088 -27.740 1.00 62.25 184 ALA A C 1
ATOM 1425 O O . ALA A 1 184 ? 19.464 -5.163 -26.983 1.00 62.25 184 ALA A O 1
ATOM 1426 N N . LYS A 1 185 ? 21.653 -5.448 -27.339 1.00 67.94 185 LYS A N 1
ATOM 1427 C CA . LYS A 1 185 ? 21.940 -5.852 -25.953 1.00 67.94 185 LYS A CA 1
ATOM 1428 C C . LYS A 1 185 ? 21.872 -4.679 -24.986 1.00 67.94 185 LYS A C 1
ATOM 1430 O O . LYS A 1 185 ? 21.381 -4.871 -23.882 1.00 67.94 185 LYS A O 1
ATOM 1435 N N . ASP A 1 186 ? 22.364 -3.515 -25.395 1.00 65.62 186 ASP A N 1
ATOM 1436 C CA . ASP A 1 186 ? 22.332 -2.299 -24.584 1.00 65.62 186 ASP A CA 1
ATOM 1437 C C . ASP A 1 186 ? 20.874 -1.870 -24.346 1.00 65.62 186 ASP A C 1
ATOM 1439 O O . ASP A 1 186 ? 20.491 -1.603 -23.211 1.00 65.62 186 ASP A O 1
ATOM 1443 N N . VAL A 1 187 ? 20.032 -1.941 -25.383 1.00 64.50 187 VAL A N 1
ATOM 1444 C CA . VAL A 1 187 ? 18.584 -1.691 -25.293 1.00 64.50 187 VAL A CA 1
ATOM 1445 C C . VAL A 1 187 ? 17.899 -2.701 -24.376 1.00 64.50 187 VAL A C 1
ATOM 1447 O O . VAL A 1 187 ? 17.176 -2.295 -23.479 1.00 64.50 187 VAL A O 1
ATOM 1450 N N . VAL A 1 188 ? 18.158 -4.006 -24.529 1.00 68.00 188 VAL A N 1
ATOM 1451 C CA . VAL A 1 188 ? 17.576 -5.031 -23.638 1.00 68.00 188 VAL A CA 1
ATOM 1452 C C . VAL A 1 188 ? 18.031 -4.846 -22.187 1.00 68.00 188 VAL A C 1
ATOM 1454 O O . VAL A 1 188 ? 17.229 -4.993 -21.270 1.00 68.00 188 VAL A O 1
ATOM 1457 N N . ALA A 1 189 ? 19.304 -4.521 -21.954 1.00 68.38 189 ALA A N 1
ATOM 1458 C CA . ALA A 1 189 ? 19.811 -4.258 -20.610 1.00 68.38 189 ALA A CA 1
ATOM 1459 C C . ALA A 1 189 ? 19.136 -3.031 -19.986 1.00 68.38 189 ALA A C 1
ATOM 1461 O O . ALA A 1 189 ? 18.783 -3.067 -18.811 1.00 68.38 189 ALA A O 1
ATOM 1462 N N . HIS A 1 190 ? 18.914 -1.984 -20.780 1.00 65.12 190 HIS A N 1
ATOM 1463 C CA . HIS A 1 190 ? 18.208 -0.792 -20.338 1.00 65.12 190 HIS A CA 1
ATOM 1464 C C . HIS A 1 190 ? 16.718 -1.062 -20.085 1.00 65.12 190 HIS A C 1
ATOM 1466 O O . HIS A 1 190 ? 16.233 -0.712 -19.020 1.00 65.12 190 HIS A O 1
ATOM 1472 N N . MET A 1 191 ? 16.021 -1.781 -20.974 1.00 63.97 191 MET A N 1
ATOM 1473 C CA . MET A 1 191 ? 14.636 -2.228 -20.756 1.00 63.97 191 MET A CA 1
ATOM 1474 C C . MET A 1 191 ? 14.491 -3.019 -19.457 1.00 63.97 191 MET A C 1
ATOM 1476 O O . MET A 1 191 ? 13.549 -2.797 -18.710 1.00 63.97 191 MET A O 1
ATOM 1480 N N . ASN A 1 192 ? 15.424 -3.932 -19.177 1.00 65.88 192 ASN A N 1
ATOM 1481 C CA . ASN A 1 192 ? 15.417 -4.689 -17.929 1.00 65.88 192 ASN A CA 1
ATOM 1482 C C . ASN A 1 192 ? 15.658 -3.783 -16.713 1.00 65.88 192 ASN A C 1
ATOM 1484 O O . ASN A 1 192 ? 15.111 -4.055 -15.654 1.00 65.88 192 ASN A O 1
ATOM 1488 N N . GLY A 1 193 ? 16.459 -2.723 -16.860 1.00 62.12 193 GLY A N 1
ATOM 1489 C CA . GLY A 1 193 ? 16.649 -1.701 -15.831 1.00 62.12 193 GLY A CA 1
ATOM 1490 C C . GLY A 1 193 ? 15.383 -0.881 -15.581 1.00 62.12 193 GLY A C 1
ATOM 1491 O O . GLY A 1 193 ? 14.970 -0.759 -14.436 1.00 62.12 193 GLY A O 1
ATOM 1492 N N . VAL A 1 194 ? 14.733 -0.390 -16.639 1.00 63.81 194 VAL A N 1
ATOM 1493 C CA . VAL A 1 194 ? 13.456 0.341 -16.554 1.00 63.81 194 VAL A CA 1
ATOM 1494 C C . VAL A 1 194 ? 12.372 -0.549 -15.949 1.00 63.81 194 VAL A C 1
ATOM 1496 O O . VAL A 1 194 ? 11.707 -0.138 -15.011 1.00 63.81 194 VAL A O 1
ATOM 1499 N N . ALA A 1 195 ? 12.250 -1.800 -16.399 1.00 60.31 195 ALA A N 1
ATOM 1500 C CA . ALA A 1 195 ? 11.297 -2.754 -15.835 1.00 60.31 195 ALA A CA 1
ATOM 1501 C C . ALA A 1 195 ? 11.584 -3.066 -14.354 1.00 60.31 195 ALA A C 1
ATOM 1503 O O . ALA A 1 195 ? 10.652 -3.149 -13.561 1.00 60.31 195 ALA A O 1
ATOM 1504 N N . ALA A 1 196 ? 12.855 -3.205 -13.961 1.00 60.03 196 ALA A N 1
ATOM 1505 C CA . ALA A 1 196 ? 13.240 -3.440 -12.566 1.00 60.03 196 ALA A CA 1
ATOM 1506 C C . ALA A 1 196 ? 13.038 -2.214 -11.657 1.00 60.03 196 ALA A C 1
ATOM 1508 O O . ALA A 1 196 ? 12.867 -2.377 -10.455 1.00 60.03 196 ALA A O 1
ATOM 1509 N N . ASN A 1 197 ? 13.052 -1.009 -12.231 1.00 56.78 197 ASN A N 1
ATOM 1510 C CA . ASN A 1 197 ? 12.798 0.258 -11.543 1.00 56.78 197 ASN A CA 1
ATOM 1511 C C . ASN A 1 197 ? 11.356 0.750 -11.738 1.00 56.78 197 ASN A C 1
ATOM 1513 O O . ASN A 1 197 ? 11.027 1.869 -11.360 1.00 56.78 197 ASN A O 1
ATOM 1517 N N . SER A 1 198 ? 10.498 -0.046 -12.370 1.00 58.72 198 SER A N 1
ATOM 1518 C CA . SER A 1 198 ? 9.071 0.235 -12.469 1.00 58.72 198 SER A CA 1
ATOM 1519 C C . SER A 1 198 ? 8.370 -0.498 -11.335 1.00 58.72 198 SER A C 1
ATOM 1521 O O . SER A 1 198 ? 8.720 -1.642 -11.062 1.00 58.72 198 SER A O 1
ATOM 1523 N N . CYS A 1 199 ? 7.414 0.144 -10.660 1.00 59.41 199 CYS A N 1
ATOM 1524 C CA . CYS A 1 199 ? 6.620 -0.523 -9.624 1.00 59.41 199 CYS A CA 1
ATOM 1525 C C . CYS A 1 199 ? 5.841 -1.694 -10.259 1.00 59.41 199 CYS A C 1
ATOM 1527 O O . CYS A 1 199 ? 5.010 -1.443 -11.148 1.00 59.41 199 CYS A O 1
ATOM 1529 N N . PRO A 1 200 ? 6.130 -2.965 -9.919 1.00 52.09 200 PRO A N 1
ATOM 1530 C CA . PRO A 1 200 ? 5.379 -4.102 -10.440 1.00 52.09 200 PRO A CA 1
ATOM 1531 C C . PRO A 1 200 ? 3.892 -4.034 -10.041 1.00 52.09 200 PRO A C 1
ATOM 1533 O O . PRO A 1 200 ? 3.514 -4.080 -8.877 1.00 52.09 200 PRO A O 1
ATOM 1536 N N . ARG A 1 201 ? 2.995 -3.967 -11.035 1.00 54.12 201 ARG A N 1
ATOM 1537 C CA . ARG A 1 201 ? 1.542 -3.896 -10.788 1.00 54.12 201 ARG A CA 1
ATOM 1538 C C . ARG A 1 201 ? 0.937 -5.259 -10.416 1.00 54.12 201 ARG A C 1
ATOM 1540 O O . ARG A 1 201 ? 0.516 -5.996 -11.307 1.00 54.12 201 ARG A O 1
ATOM 1547 N N . GLY A 1 202 ? 0.783 -5.511 -9.114 1.00 42.31 202 GLY A N 1
ATOM 1548 C CA . GLY A 1 202 ? -0.092 -6.548 -8.539 1.00 42.31 202 GLY A CA 1
ATOM 1549 C C . GLY A 1 202 ? 0.365 -8.001 -8.757 1.00 42.31 202 GLY A C 1
ATOM 1550 O O . GLY A 1 202 ? 1.263 -8.257 -9.559 1.00 42.31 202 GLY A O 1
ATOM 1551 N N . PRO A 1 203 ? -0.231 -8.977 -8.042 1.00 37.31 203 PRO A N 1
ATOM 1552 C CA . PRO A 1 203 ? 0.417 -10.258 -7.788 1.00 37.31 203 PRO A CA 1
ATOM 1553 C C . PRO A 1 203 ? 0.555 -11.092 -9.065 1.00 37.31 203 PRO A C 1
ATOM 1555 O O . PRO A 1 203 ? -0.426 -11.325 -9.785 1.00 37.31 203 PRO A O 1
ATOM 1558 N N . GLY A 1 204 ? 1.790 -11.532 -9.311 1.00 34.66 204 GLY A N 1
ATOM 1559 C CA . GLY A 1 204 ? 2.113 -12.658 -10.189 1.00 34.66 204 GLY A CA 1
ATOM 1560 C C . GLY A 1 204 ? 1.869 -14.004 -9.520 1.00 34.66 204 GLY A C 1
ATOM 1561 O O . GLY A 1 204 ? 1.800 -14.052 -8.272 1.00 34.66 204 GLY A O 1
#

Solvent-accessible surface area (backbone atoms only — not comparable to full-atom values): 11861 Å² total; per-residue (Å²): 118,70,74,72,79,55,45,72,57,73,72,53,79,58,55,20,43,27,38,38,41,57,46,47,87,75,54,100,57,32,66,60,52,49,51,58,52,46,52,58,44,50,53,52,35,45,75,69,65,50,55,66,56,32,52,50,33,51,50,50,62,60,67,69,50,56,79,68,59,50,21,39,10,32,37,38,32,24,37,61,70,39,67,68,41,78,42,58,33,86,67,74,86,85,76,59,70,48,68,47,67,36,76,59,72,75,51,68,63,59,54,54,48,57,73,40,60,45,85,43,78,49,72,57,68,64,90,67,31,32,40,44,32,37,28,43,36,37,93,88,46,74,74,40,78,77,48,78,48,78,44,77,34,87,50,89,68,81,92,71,82,76,95,77,64,96,85,48,53,69,60,53,49,52,49,52,53,50,33,44,56,46,24,55,48,53,47,51,54,46,52,53,49,53,57,71,73,41,78,71,82,58,85,127

Secondary structure (DSSP, 8-state):
--GGGGHHHHTS-S-EEEEEE------TTHHHHHHHHHHHHHHHHHHHT--HHHHHHHHHHHHH--GGGGTS-EEEEEETTEEEEEEE--PPTTS--EEEEESS--THHHHHHHHHEEEEEEEEE-SSEEEEEEEEEETTEEEEEEEEEEEE----S-----S--TTSHHHHHHHHHHHHHHHHHHHHHHHHHHHHTS---S--

Radius of gyration: 23.62 Å; Cα contacts (8 Å, |Δi|>4): 301; chains: 1; bounding box: 53×29×72 Å